Protein AF-A0A819PXN1-F1 (afdb_monomer)

Nearest PDB structures (foldseek):
  8qu8-assembly1_A  TM=4.940E-01  e=3.265E-02  Homo sapiens
  4zwt-assembly1_G  TM=4.922E-01  e=4.894E+00  Tequatrovirus T4
  8i03-assembly1_F  TM=3.891E-01  e=3.054E+00  Schizosaccharomyces pombe

Structure (mmCIF, N/CA/C/O backbone):
data_AF-A0A819PXN1-F1
#
_entry.id   AF-A0A819PXN1-F1
#
loop_
_atom_site.group_PDB
_atom_site.id
_atom_site.type_symbol
_atom_site.label_atom_id
_atom_site.label_alt_id
_atom_site.label_comp_id
_atom_site.label_asym_id
_atom_site.label_entity_id
_atom_site.label_seq_id
_atom_site.pdbx_PDB_ins_code
_atom_site.Cartn_x
_atom_site.Cartn_y
_atom_site.Cartn_z
_atom_site.occupancy
_atom_site.B_iso_or_equiv
_atom_site.auth_seq_id
_atom_site.auth_comp_id
_atom_site.auth_asym_id
_atom_site.auth_atom_id
_atom_site.pdbx_PDB_model_num
ATOM 1 N N . MET A 1 1 ? 40.128 8.093 -28.779 1.00 45.19 1 MET A N 1
ATOM 2 C CA . MET A 1 1 ? 39.820 8.684 -27.449 1.00 45.19 1 MET A CA 1
ATOM 3 C C . MET A 1 1 ? 38.328 8.951 -27.190 1.00 45.19 1 MET A C 1
ATOM 5 O O . MET A 1 1 ? 37.941 8.911 -26.031 1.00 45.19 1 MET A O 1
ATOM 9 N N . LYS A 1 2 ? 37.481 9.227 -28.202 1.00 42.59 2 LYS A N 1
ATOM 10 C CA . LYS A 1 2 ? 36.028 9.451 -28.001 1.00 42.59 2 LYS A CA 1
ATOM 11 C C . LYS A 1 2 ? 35.181 8.160 -27.967 1.00 42.59 2 LYS A C 1
ATOM 13 O O . LYS A 1 2 ? 34.236 8.107 -27.187 1.00 42.59 2 LYS A O 1
ATOM 18 N N . GLU A 1 3 ? 35.551 7.117 -28.717 1.00 40.03 3 GLU A N 1
ATOM 19 C CA . GLU A 1 3 ? 34.848 5.811 -28.733 1.00 40.03 3 GLU A CA 1
ATOM 20 C C . GLU A 1 3 ? 34.860 5.088 -27.379 1.00 40.03 3 GLU A C 1
ATOM 22 O O . GLU A 1 3 ? 33.820 4.631 -26.913 1.00 40.03 3 GLU A O 1
ATOM 27 N N . ASP A 1 4 ? 35.997 5.088 -26.678 1.00 51.50 4 ASP A N 1
ATOM 28 C CA . ASP A 1 4 ? 36.132 4.440 -25.363 1.00 51.50 4 ASP A CA 1
ATOM 29 C C . ASP A 1 4 ? 35.201 5.007 -24.287 1.00 51.50 4 ASP A C 1
ATOM 31 O O . ASP A 1 4 ? 34.889 4.331 -23.305 1.00 51.50 4 ASP A O 1
ATOM 35 N N . ASN A 1 5 ? 34.779 6.263 -24.438 1.00 50.12 5 ASN A N 1
ATOM 36 C C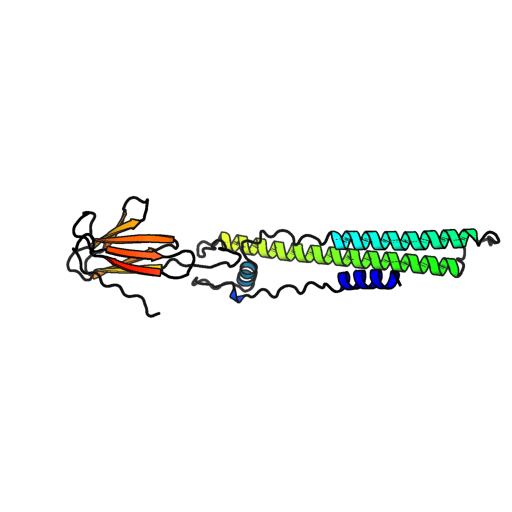A . ASN A 1 5 ? 33.918 6.940 -23.474 1.00 50.12 5 ASN A CA 1
ATOM 37 C C . ASN A 1 5 ? 32.436 6.618 -23.730 1.00 50.12 5 ASN A C 1
ATOM 39 O O . ASN A 1 5 ? 31.649 6.492 -22.790 1.00 50.12 5 ASN A O 1
ATOM 43 N N . LEU A 1 6 ? 32.068 6.412 -25.000 1.00 47.66 6 LEU A N 1
ATOM 44 C CA . LEU A 1 6 ? 30.733 5.965 -25.391 1.00 47.66 6 LEU A CA 1
ATOM 45 C C . LEU A 1 6 ? 30.525 4.493 -25.011 1.00 47.66 6 LEU A C 1
ATOM 47 O O . LEU A 1 6 ? 29.527 4.164 -24.373 1.00 47.66 6 LEU A O 1
ATOM 51 N N . GLN A 1 7 ? 31.518 3.637 -25.275 1.00 49.75 7 GLN A N 1
ATOM 52 C CA . GLN A 1 7 ? 31.474 2.220 -24.907 1.00 49.75 7 GLN A CA 1
ATOM 53 C C . GLN A 1 7 ? 31.414 2.024 -23.383 1.00 49.75 7 GLN A C 1
ATOM 55 O O . GLN A 1 7 ? 30.660 1.186 -22.888 1.00 49.75 7 GLN A O 1
ATOM 60 N N . ARG A 1 8 ? 32.138 2.850 -22.610 1.00 52.69 8 ARG A N 1
ATOM 61 C CA . ARG A 1 8 ? 32.043 2.870 -21.139 1.00 52.69 8 ARG A CA 1
ATOM 62 C C . ARG A 1 8 ? 30.674 3.322 -20.639 1.00 52.69 8 ARG A C 1
ATOM 64 O O . ARG A 1 8 ? 30.160 2.721 -19.698 1.00 52.69 8 ARG A O 1
ATOM 71 N N . LYS A 1 9 ? 30.058 4.331 -21.266 1.00 51.53 9 LYS A N 1
ATOM 72 C CA . LYS A 1 9 ? 28.691 4.751 -20.922 1.00 51.53 9 LYS A CA 1
ATOM 73 C C . LYS A 1 9 ? 27.677 3.647 -21.218 1.00 51.53 9 LYS A C 1
ATOM 75 O O . LYS A 1 9 ? 26.905 3.316 -20.325 1.00 51.53 9 LYS A O 1
ATOM 80 N N . ILE A 1 10 ? 27.733 3.023 -22.394 1.00 49.34 10 ILE A N 1
ATOM 81 C CA . ILE A 1 10 ? 26.851 1.908 -22.783 1.00 49.34 10 ILE A CA 1
ATOM 82 C C . ILE A 1 10 ? 27.005 0.718 -21.820 1.00 49.34 10 ILE A C 1
ATOM 84 O O . ILE A 1 10 ? 26.010 0.193 -21.322 1.00 49.34 10 ILE A O 1
ATOM 88 N N . ASN A 1 11 ? 28.239 0.357 -21.455 1.00 44.25 11 ASN A N 1
ATOM 89 C CA . ASN A 1 11 ? 28.498 -0.706 -20.479 1.00 44.25 11 ASN A CA 1
ATOM 90 C C . ASN A 1 11 ? 28.014 -0.337 -19.062 1.00 44.25 11 ASN A C 1
ATOM 92 O O . ASN A 1 11 ? 27.555 -1.210 -18.326 1.00 44.25 11 ASN A O 1
ATOM 96 N N . SER A 1 12 ? 28.058 0.948 -18.684 1.00 44.25 12 SER A N 1
ATOM 97 C CA . SER A 1 12 ? 27.489 1.432 -17.415 1.00 44.25 12 SER A CA 1
ATOM 98 C C . SER A 1 12 ? 25.956 1.374 -17.388 1.00 44.25 12 SER A C 1
ATOM 100 O O . SER A 1 12 ? 25.374 1.133 -16.332 1.00 44.25 12 SER A O 1
ATOM 102 N N . PHE A 1 13 ? 25.292 1.520 -18.540 1.00 41.28 13 PHE A N 1
ATOM 103 C CA . PHE A 1 13 ? 23.841 1.354 -18.658 1.00 41.28 13 PHE A CA 1
ATOM 104 C C . PHE A 1 13 ? 23.421 -0.122 -18.584 1.00 41.28 13 PHE A C 1
ATOM 106 O O . PHE A 1 13 ? 22.406 -0.435 -17.966 1.00 41.28 13 PHE A O 1
ATOM 113 N N . GLN A 1 14 ? 24.230 -1.044 -19.117 1.00 41.47 14 GLN A N 1
ATOM 114 C CA . GLN A 1 14 ? 23.969 -2.490 -19.051 1.00 41.47 14 GLN A CA 1
ATOM 115 C C . GLN A 1 14 ? 24.256 -3.112 -17.670 1.00 41.47 14 GLN A C 1
ATOM 117 O O . GLN A 1 14 ? 23.638 -4.116 -17.313 1.00 41.47 14 GLN A O 1
ATOM 122 N N . SER A 1 15 ? 25.157 -2.527 -16.869 1.00 37.88 15 SER A N 1
ATOM 123 C CA . SER A 1 15 ? 25.507 -3.030 -15.529 1.00 37.88 15 SER A CA 1
ATOM 124 C C . SER A 1 15 ? 24.565 -2.573 -14.412 1.00 37.88 15 SER A C 1
ATOM 126 O O . SER A 1 15 ? 24.647 -3.087 -13.295 1.00 37.88 15 SER A O 1
ATOM 128 N N . HIS A 1 16 ? 23.593 -1.703 -14.707 1.00 38.06 16 HIS A N 1
ATOM 129 C CA . HIS A 1 16 ? 22.454 -1.454 -13.824 1.00 38.06 16 HIS A CA 1
ATOM 130 C C . HIS A 1 16 ? 21.449 -2.614 -13.910 1.00 38.06 16 HIS A C 1
ATOM 132 O O . HIS A 1 16 ? 20.262 -2.424 -14.175 1.00 38.06 16 HIS A O 1
ATOM 138 N N . GLN A 1 17 ? 21.900 -3.838 -13.610 1.00 43.19 17 GLN A N 1
ATOM 139 C CA . GLN A 1 17 ? 21.009 -4.830 -13.024 1.00 43.19 17 GLN A CA 1
ATOM 140 C C . GLN A 1 17 ? 20.514 -4.218 -11.719 1.00 43.19 17 GLN A C 1
ATOM 142 O O . GLN A 1 17 ? 21.182 -4.288 -10.686 1.00 43.19 17 GLN A O 1
ATOM 147 N N . ARG A 1 18 ? 19.369 -3.528 -11.796 1.00 41.50 18 ARG A N 1
ATOM 148 C CA . ARG A 1 18 ? 18.656 -2.991 -10.644 1.00 41.50 18 ARG A CA 1
ATOM 149 C C . ARG A 1 18 ? 18.548 -4.138 -9.653 1.00 41.50 18 ARG A C 1
ATOM 151 O O . ARG A 1 18 ? 17.786 -5.076 -9.887 1.00 41.50 18 ARG A O 1
ATOM 158 N N . ARG A 1 19 ? 19.346 -4.088 -8.581 1.00 38.66 19 ARG A N 1
ATOM 159 C CA . ARG A 1 19 ? 19.166 -4.966 -7.429 1.00 38.66 19 ARG A CA 1
ATOM 160 C C . ARG A 1 19 ? 17.707 -4.796 -7.051 1.00 38.66 19 ARG A C 1
ATOM 162 O O . ARG A 1 19 ? 17.313 -3.696 -6.669 1.00 38.66 19 ARG A O 1
ATOM 169 N N . VAL A 1 20 ? 16.901 -5.833 -7.273 1.00 44.19 20 VAL A N 1
ATOM 170 C CA . VAL A 1 20 ? 15.506 -5.823 -6.842 1.00 44.19 20 VAL A CA 1
ATOM 171 C C . VAL A 1 20 ? 15.578 -5.526 -5.349 1.00 44.19 20 VAL A C 1
ATOM 173 O O . VAL A 1 20 ? 16.253 -6.285 -4.645 1.00 44.19 20 VAL A O 1
ATOM 176 N N . PRO A 1 21 ? 15.018 -4.399 -4.873 1.00 46.72 21 PRO A N 1
ATOM 177 C CA . PRO A 1 21 ? 15.062 -4.078 -3.460 1.00 46.72 21 PRO A CA 1
ATOM 178 C C . PRO A 1 21 ? 14.518 -5.290 -2.717 1.00 46.72 21 PRO A C 1
ATOM 180 O O . PRO A 1 21 ? 13.423 -5.760 -3.031 1.00 46.72 21 PRO A O 1
ATOM 183 N N . ARG A 1 22 ? 15.313 -5.858 -1.805 1.00 50.91 22 ARG A N 1
ATOM 184 C CA . ARG A 1 22 ? 14.810 -6.907 -0.925 1.00 50.91 22 ARG A CA 1
ATOM 185 C C . ARG A 1 22 ? 13.722 -6.249 -0.098 1.00 50.91 22 ARG A C 1
ATOM 187 O O . ARG A 1 22 ? 14.010 -5.346 0.682 1.00 50.91 22 ARG A O 1
ATOM 194 N N . ILE A 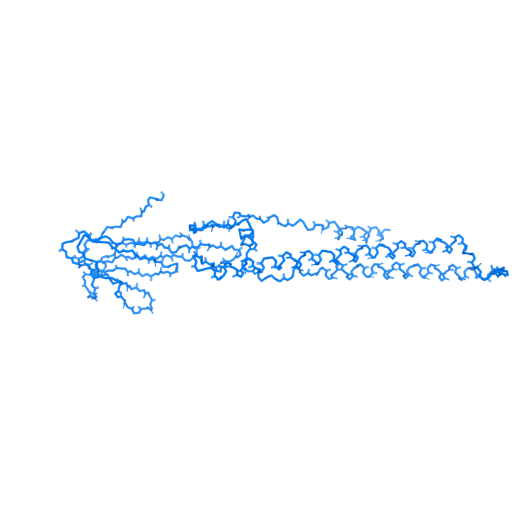1 23 ? 12.486 -6.648 -0.349 1.00 57.56 23 ILE A N 1
ATOM 195 C CA . ILE A 1 23 ? 11.351 -6.128 0.392 1.00 57.56 23 ILE A CA 1
ATOM 196 C C . ILE A 1 23 ? 11.441 -6.727 1.776 1.00 57.56 23 ILE A C 1
ATOM 198 O O . ILE A 1 23 ? 11.467 -7.948 1.947 1.00 57.56 23 ILE A O 1
ATOM 202 N N . ASP A 1 24 ? 11.582 -5.841 2.748 1.00 60.09 24 ASP A N 1
ATOM 203 C CA . ASP A 1 24 ? 11.602 -6.230 4.138 1.00 60.09 24 ASP A CA 1
ATOM 204 C C . ASP A 1 24 ? 10.192 -6.670 4.521 1.00 60.09 24 ASP A C 1
ATOM 206 O O . ASP A 1 24 ? 9.288 -5.853 4.645 1.00 60.09 24 ASP A O 1
ATOM 210 N N . ARG A 1 25 ? 9.987 -7.977 4.681 1.00 61.50 25 ARG A N 1
ATOM 211 C CA . ARG A 1 25 ? 8.685 -8.536 5.067 1.00 61.50 25 ARG A CA 1
ATOM 212 C C . ARG A 1 25 ? 8.279 -8.143 6.487 1.00 61.50 25 ARG A C 1
ATOM 214 O O . ARG A 1 25 ? 7.098 -8.215 6.806 1.00 61.50 25 ARG A O 1
ATOM 221 N N . ASN A 1 26 ? 9.215 -7.641 7.298 1.00 63.41 26 ASN A N 1
ATOM 222 C CA . ASN A 1 26 ? 8.921 -7.102 8.627 1.00 63.41 26 ASN A CA 1
ATOM 223 C C . ASN A 1 26 ? 8.101 -5.801 8.579 1.00 63.41 26 ASN A C 1
ATOM 225 O O . ASN A 1 26 ? 7.691 -5.295 9.623 1.00 63.41 26 ASN A O 1
ATOM 229 N N . VAL A 1 27 ? 7.844 -5.248 7.385 1.00 65.94 27 VAL A N 1
ATOM 230 C CA . VAL A 1 27 ? 6.922 -4.117 7.215 1.00 65.94 27 VAL A CA 1
ATOM 231 C C . VAL A 1 27 ? 5.455 -4.507 7.403 1.00 65.94 27 VAL A C 1
ATOM 233 O O . VAL A 1 27 ? 4.638 -3.619 7.625 1.00 65.94 27 VAL A O 1
ATOM 236 N N . VAL A 1 28 ? 5.113 -5.802 7.349 1.00 70.31 28 VAL A N 1
ATOM 237 C CA . VAL A 1 28 ? 3.756 -6.291 7.629 1.00 70.31 28 VAL A CA 1
ATOM 238 C C . VAL A 1 28 ? 3.688 -6.773 9.066 1.00 70.31 28 VAL A C 1
ATOM 240 O O . VAL A 1 28 ? 4.250 -7.808 9.419 1.00 70.31 28 VAL A O 1
ATOM 243 N N . LYS A 1 29 ? 2.959 -6.032 9.898 1.00 72.06 29 LYS A N 1
ATOM 244 C CA . LYS A 1 29 ? 2.586 -6.482 11.239 1.00 72.06 29 LYS A CA 1
ATOM 245 C C . LYS A 1 29 ? 1.172 -7.032 11.188 1.00 72.06 29 LYS A C 1
ATOM 247 O O . LYS A 1 29 ? 0.239 -6.274 10.953 1.00 72.06 29 LYS A O 1
ATOM 252 N N . ASN A 1 30 ? 1.018 -8.336 11.397 1.00 77.12 30 ASN A N 1
ATOM 253 C CA . ASN A 1 30 ? -0.297 -8.946 11.532 1.00 77.12 30 ASN A CA 1
ATOM 254 C C . ASN A 1 30 ? -0.769 -8.816 12.983 1.00 77.12 30 ASN A C 1
ATOM 256 O O . ASN A 1 30 ? -0.195 -9.443 13.868 1.00 77.12 30 ASN A O 1
ATOM 260 N N . LEU A 1 31 ? -1.794 -7.997 13.211 1.00 73.50 31 LEU A N 1
ATOM 261 C CA . LEU A 1 31 ? -2.418 -7.825 14.530 1.00 73.50 31 LEU A CA 1
ATOM 262 C C . LEU A 1 31 ? -3.759 -8.563 14.656 1.00 73.50 31 LEU A C 1
ATOM 264 O O . LEU A 1 31 ? -4.456 -8.404 15.652 1.00 73.50 31 LEU A O 1
ATOM 268 N N . SER A 1 32 ? -4.150 -9.335 13.640 1.00 71.62 32 SER A N 1
ATOM 269 C CA . SER A 1 32 ? -5.368 -10.143 13.683 1.00 71.62 32 SER A CA 1
ATOM 270 C C . SER A 1 32 ? -5.076 -11.548 14.210 1.00 71.62 32 SER A C 1
ATOM 272 O O . SER A 1 32 ? -3.959 -12.052 14.092 1.00 71.62 32 SER A O 1
ATOM 274 N N . SER A 1 33 ? -6.104 -12.218 14.732 1.00 77.69 33 SER A N 1
ATOM 275 C CA . SER A 1 33 ? -6.043 -13.651 15.048 1.00 77.69 33 SER A CA 1
ATOM 276 C C . SER A 1 33 ? -5.960 -14.532 13.793 1.00 77.69 33 SER A C 1
ATOM 278 O O . SER A 1 33 ? -5.608 -15.710 13.881 1.00 77.69 33 SER A O 1
ATOM 280 N N . ARG A 1 34 ? -6.259 -13.975 12.611 1.00 83.00 34 ARG A N 1
ATOM 281 C CA . ARG A 1 34 ? -6.158 -14.671 11.330 1.00 83.00 34 ARG A CA 1
ATOM 282 C C . ARG A 1 34 ? -4.693 -14.803 10.924 1.00 83.00 34 ARG A C 1
ATOM 284 O O . ARG A 1 34 ? -3.989 -13.813 10.749 1.00 83.00 34 ARG A O 1
ATOM 291 N N . ILE A 1 35 ? -4.249 -16.032 10.679 1.00 86.06 35 ILE A N 1
ATOM 292 C CA . ILE A 1 35 ? -2.912 -16.294 10.138 1.00 86.06 35 ILE A CA 1
ATOM 293 C C . ILE A 1 35 ? -2.909 -15.960 8.642 1.00 86.06 35 ILE A C 1
ATOM 295 O O . ILE A 1 35 ? -3.658 -16.551 7.864 1.00 86.06 35 ILE A O 1
ATOM 299 N N . LEU A 1 36 ? -2.054 -15.017 8.245 1.00 83.38 36 LEU A N 1
ATOM 300 C CA . LEU A 1 36 ? -1.830 -14.689 6.840 1.00 83.38 36 LEU A CA 1
ATOM 301 C C . LEU A 1 36 ? -0.948 -15.749 6.185 1.00 83.38 36 LEU A C 1
ATOM 303 O O . LEU A 1 36 ? 0.060 -16.186 6.743 1.00 83.38 36 LEU A O 1
ATOM 307 N N . SER A 1 37 ? -1.304 -16.125 4.964 1.00 88.94 37 SER A N 1
ATOM 308 C CA . SER A 1 37 ? -0.440 -16.947 4.129 1.00 88.94 37 SER A CA 1
ATOM 309 C C . SER A 1 37 ? 0.828 -16.188 3.728 1.00 88.94 37 SER A C 1
ATOM 311 O O . SER A 1 37 ? 0.938 -14.960 3.838 1.00 88.94 37 SER A O 1
ATOM 313 N N . HIS A 1 38 ? 1.803 -16.938 3.216 1.00 85.19 38 HIS A N 1
ATOM 314 C CA . HIS A 1 38 ? 3.037 -16.361 2.695 1.00 85.19 38 HIS A CA 1
ATOM 315 C C . HIS A 1 38 ? 2.771 -15.352 1.575 1.00 85.19 38 HIS A C 1
ATOM 317 O O . HIS A 1 38 ? 3.339 -14.266 1.583 1.00 85.19 38 HIS A O 1
ATOM 323 N N . ASP A 1 39 ? 1.880 -15.702 0.645 1.00 84.75 39 ASP A N 1
ATOM 324 C CA . ASP A 1 39 ? 1.539 -14.869 -0.506 1.00 84.75 39 ASP A CA 1
ATOM 325 C C . ASP A 1 39 ? 0.799 -13.592 -0.094 1.00 84.75 39 ASP A C 1
ATOM 327 O O . ASP A 1 39 ? 1.030 -12.538 -0.678 1.00 84.75 39 ASP A O 1
ATOM 331 N N . GLU A 1 40 ? -0.051 -13.661 0.931 1.00 85.62 40 GLU A N 1
ATOM 332 C CA . GLU A 1 40 ? -0.737 -12.491 1.489 1.00 85.62 40 GLU A CA 1
ATOM 333 C C . GLU A 1 40 ? 0.233 -11.557 2.200 1.00 85.62 40 GLU A C 1
ATOM 335 O O . GLU A 1 40 ? 0.222 -10.354 1.953 1.00 85.62 40 GLU A O 1
ATOM 340 N N . THR A 1 41 ? 1.110 -12.114 3.036 1.00 84.56 41 THR A N 1
ATOM 341 C CA . THR A 1 41 ? 2.138 -11.342 3.744 1.00 84.56 41 THR A CA 1
ATOM 342 C C . THR A 1 41 ? 3.088 -10.673 2.757 1.00 84.56 41 THR A C 1
ATOM 344 O O . THR A 1 41 ? 3.389 -9.492 2.892 1.00 84.56 41 THR A O 1
ATOM 347 N N . ASP A 1 42 ? 3.532 -11.403 1.734 1.00 80.75 42 ASP A N 1
ATOM 348 C CA . ASP A 1 42 ? 4.386 -10.877 0.672 1.00 80.75 42 ASP A CA 1
ATOM 349 C C . ASP A 1 42 ? 3.663 -9.756 -0.088 1.00 80.75 42 ASP A C 1
ATOM 351 O O . ASP A 1 42 ? 4.162 -8.635 -0.158 1.00 80.75 42 ASP A O 1
ATOM 355 N N . CYS A 1 43 ? 2.433 -10.006 -0.546 1.00 78.94 43 CYS A N 1
ATOM 356 C CA . CYS A 1 43 ? 1.617 -9.026 -1.257 1.00 78.94 43 CYS A CA 1
ATOM 357 C C . CYS A 1 43 ? 1.377 -7.738 -0.451 1.00 78.94 43 CYS A C 1
ATOM 359 O O . CYS A 1 43 ? 1.411 -6.644 -1.012 1.00 78.94 43 CYS A O 1
ATOM 361 N N . LEU A 1 44 ? 1.147 -7.849 0.859 1.00 78.19 44 LEU A N 1
ATOM 362 C CA . LEU A 1 44 ? 0.978 -6.700 1.749 1.00 78.19 44 LEU A CA 1
ATOM 363 C C . LEU A 1 44 ? 2.305 -5.977 2.015 1.00 78.19 44 LEU A C 1
ATOM 365 O O . LEU A 1 44 ? 2.315 -4.750 2.118 1.00 78.19 44 LEU A O 1
ATOM 369 N N . ALA A 1 45 ? 3.428 -6.702 2.066 1.00 76.50 45 ALA A N 1
ATOM 370 C CA . ALA A 1 45 ? 4.760 -6.125 2.262 1.00 76.50 45 ALA A CA 1
ATOM 371 C C . ALA A 1 45 ? 5.197 -5.247 1.085 1.00 76.50 45 ALA A C 1
ATOM 373 O O . ALA A 1 45 ? 5.966 -4.303 1.254 1.00 76.50 45 ALA A O 1
ATOM 374 N N . HIS A 1 46 ? 4.660 -5.523 -0.103 1.00 70.56 46 HIS A N 1
ATOM 375 C CA . HIS A 1 46 ? 4.812 -4.678 -1.282 1.00 70.56 46 HIS A CA 1
ATOM 376 C C . HIS A 1 46 ? 4.052 -3.331 -1.189 1.00 70.56 46 HIS A C 1
ATOM 378 O O . HIS A 1 46 ? 4.336 -2.435 -1.985 1.00 70.56 46 HIS A O 1
ATOM 384 N N . GLY A 1 47 ? 3.159 -3.151 -0.204 1.00 63.38 47 GLY A N 1
ATOM 385 C CA . GLY A 1 47 ? 2.417 -1.916 0.073 1.00 63.38 47 GLY A CA 1
ATOM 386 C C . GLY A 1 47 ? 1.132 -1.746 -0.752 1.00 63.38 47 GLY A C 1
ATOM 387 O O . GLY A 1 47 ? 1.082 -2.077 -1.931 1.00 63.38 47 GLY A O 1
ATOM 388 N N . LEU A 1 48 ? 0.086 -1.177 -0.138 1.00 55.09 48 LEU A N 1
ATOM 389 C CA . LEU A 1 48 ? -1.212 -0.892 -0.787 1.00 55.09 48 LEU A CA 1
ATOM 390 C C . LEU A 1 48 ? -1.192 0.375 -1.660 1.00 55.09 48 LEU A C 1
ATOM 392 O O . LEU A 1 48 ? -2.057 0.545 -2.515 1.00 55.09 48 LEU A O 1
ATOM 396 N N . ASP A 1 49 ? -0.205 1.253 -1.438 1.00 42.91 49 ASP A N 1
ATOM 397 C CA . ASP A 1 49 ? 0.041 2.475 -2.223 1.00 42.91 49 ASP A CA 1
ATOM 398 C C . ASP A 1 49 ? 0.764 2.198 -3.541 1.00 42.91 49 ASP A C 1
ATOM 400 O O . ASP A 1 49 ? 0.771 3.045 -4.439 1.00 42.91 49 ASP A O 1
ATOM 404 N N . TYR A 1 50 ? 1.301 0.987 -3.719 1.00 46.09 50 TYR A N 1
ATOM 405 C CA . TYR A 1 50 ? 1.383 0.465 -5.066 1.00 46.09 50 TYR A CA 1
ATOM 406 C C . TYR A 1 50 ? -0.059 0.206 -5.507 1.00 46.09 50 TYR A C 1
ATOM 408 O O . TYR A 1 50 ? -0.571 -0.913 -5.481 1.00 46.09 50 TYR A O 1
ATOM 416 N N . GLY A 1 51 ? -0.661 1.234 -6.115 1.00 45.50 51 GLY A N 1
ATOM 417 C CA . GLY A 1 51 ? -1.265 0.960 -7.405 1.00 45.50 51 GLY A CA 1
ATOM 418 C C . GLY A 1 51 ? -0.283 0.025 -8.099 1.00 45.50 51 GLY A C 1
ATOM 419 O O . GLY A 1 51 ? 0.904 0.350 -8.188 1.00 45.50 51 GLY A O 1
ATOM 420 N N . LEU A 1 52 ? -0.712 -1.186 -8.449 1.00 51.12 52 LEU A N 1
ATOM 421 C CA . LEU A 1 52 ? 0.048 -2.080 -9.315 1.00 51.12 52 LEU A CA 1
ATOM 422 C C . LEU A 1 52 ? 0.134 -1.378 -10.674 1.00 51.12 52 LEU A C 1
ATOM 424 O O . LEU A 1 52 ? -0.478 -1.797 -11.652 1.00 51.12 52 LEU A O 1
ATOM 428 N N . VAL A 1 53 ? 0.819 -0.234 -10.700 1.00 46.38 53 VAL A N 1
ATOM 429 C CA . VAL A 1 53 ? 1.313 0.429 -11.872 1.00 46.38 53 VAL A CA 1
ATOM 430 C C . VAL A 1 53 ? 2.197 -0.661 -12.447 1.00 46.38 53 VAL A C 1
ATOM 432 O O . VAL A 1 53 ? 3.084 -1.156 -11.734 1.00 46.38 53 VAL A O 1
ATOM 435 N N . PRO A 1 54 ? 1.904 -1.142 -13.666 1.00 51.31 54 PRO A N 1
ATOM 436 C CA . PRO A 1 54 ? 2.832 -1.983 -14.404 1.00 51.31 54 PRO A CA 1
ATOM 437 C C . PRO A 1 54 ? 4.215 -1.410 -14.144 1.00 51.31 54 PRO A C 1
ATOM 439 O O . PRO A 1 54 ? 4.377 -0.198 -14.315 1.00 51.31 54 PRO A O 1
ATOM 442 N N . LYS A 1 55 ? 5.166 -2.204 -13.618 1.00 57.00 55 LYS A N 1
ATOM 443 C CA . LYS A 1 55 ? 6.560 -1.738 -13.567 1.00 57.00 55 LYS A CA 1
ATOM 444 C C . LYS A 1 55 ? 6.806 -1.210 -14.967 1.00 57.00 55 LYS A C 1
ATOM 446 O O . LYS A 1 55 ? 6.684 -2.007 -15.896 1.00 57.00 55 LYS A O 1
ATOM 451 N N . LYS A 1 56 ? 6.959 0.119 -15.102 1.00 56.69 56 LYS A N 1
ATOM 452 C CA . LYS A 1 56 ? 6.966 0.750 -16.420 1.00 56.69 56 LYS A CA 1
ATOM 453 C C . LYS A 1 56 ? 7.971 -0.039 -17.226 1.00 56.69 56 LYS A C 1
ATOM 455 O O . LYS A 1 56 ? 9.100 -0.229 -16.756 1.00 56.69 56 LYS A O 1
ATOM 460 N N . THR A 1 57 ? 7.503 -0.581 -18.344 1.00 61.19 57 THR A N 1
ATOM 461 C CA . THR A 1 57 ? 8.377 -1.214 -19.313 1.00 61.19 57 THR A CA 1
ATOM 462 C C . THR A 1 57 ? 9.541 -0.256 -19.509 1.00 61.19 57 THR A C 1
ATOM 464 O O . THR A 1 57 ? 9.351 0.964 -19.503 1.00 61.19 57 THR A O 1
ATOM 467 N N . ASP A 1 58 ? 10.762 -0.778 -19.507 1.00 69.50 58 ASP A N 1
ATOM 468 C CA . ASP A 1 58 ? 11.931 0.080 -19.640 1.00 69.50 58 ASP A CA 1
ATOM 469 C C . ASP A 1 58 ? 12.030 0.529 -21.099 1.00 69.50 58 ASP A C 1
ATOM 471 O O . ASP A 1 58 ? 12.784 -0.024 -21.900 1.00 69.50 58 ASP A O 1
ATOM 475 N N . ASP A 1 59 ? 11.177 1.491 -21.445 1.00 71.31 59 ASP A N 1
ATOM 476 C CA . ASP A 1 59 ? 10.982 1.994 -22.798 1.00 71.31 59 ASP A CA 1
ATOM 477 C C . ASP A 1 59 ? 12.310 2.515 -23.351 1.00 71.31 59 ASP A C 1
ATOM 479 O O . ASP A 1 59 ? 12.616 2.311 -24.521 1.00 71.31 59 ASP A O 1
ATOM 483 N N . MET A 1 60 ? 13.158 3.082 -22.485 1.00 72.69 60 MET A N 1
ATOM 484 C CA . MET A 1 60 ? 14.495 3.553 -22.844 1.00 72.69 60 MET A CA 1
ATOM 485 C C . MET A 1 60 ? 15.422 2.407 -23.246 1.00 72.69 60 MET A C 1
ATOM 487 O O . MET A 1 60 ? 16.180 2.550 -24.200 1.00 72.69 60 MET A O 1
ATOM 491 N N . ASN A 1 61 ? 15.346 1.258 -22.573 1.00 72.06 61 ASN A N 1
ATOM 492 C CA . ASN A 1 61 ? 16.110 0.075 -22.963 1.00 72.06 61 ASN A CA 1
ATOM 493 C C . ASN A 1 61 ? 15.604 -0.543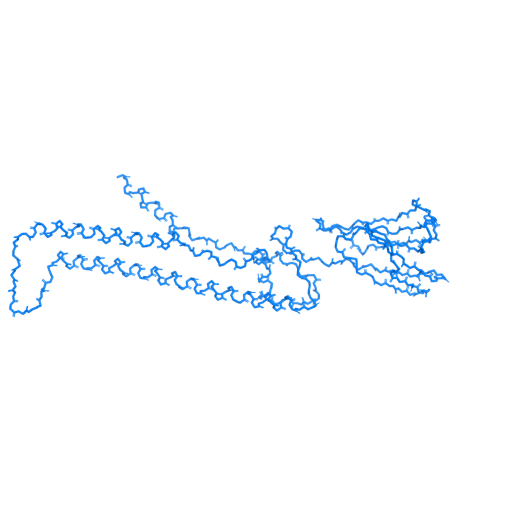 -24.276 1.00 72.06 61 ASN A C 1
ATOM 495 O O . ASN A 1 61 ? 16.415 -1.003 -25.082 1.00 72.06 61 ASN A O 1
ATOM 499 N N . ILE A 1 62 ? 14.291 -0.521 -24.529 1.00 74.25 62 ILE A N 1
ATOM 500 C CA . ILE A 1 62 ? 13.720 -0.965 -25.812 1.00 74.25 62 ILE A CA 1
ATOM 501 C C . ILE A 1 62 ? 14.189 -0.045 -26.942 1.00 74.25 62 ILE A C 1
ATOM 503 O O . ILE A 1 62 ? 14.714 -0.531 -27.945 1.00 74.25 62 ILE A O 1
ATOM 507 N N . VAL A 1 63 ? 14.052 1.270 -26.757 1.00 76.44 63 VAL A N 1
ATOM 508 C CA . VAL A 1 63 ? 14.497 2.285 -27.717 1.00 76.44 63 VAL A CA 1
ATOM 509 C C . VAL A 1 63 ? 16.000 2.168 -27.956 1.00 76.44 63 VAL A C 1
ATOM 511 O O . VAL A 1 63 ? 16.404 2.055 -29.105 1.00 76.44 63 VAL A O 1
ATOM 514 N N . SER A 1 64 ? 16.825 2.046 -26.911 1.00 75.50 64 SER A N 1
ATOM 515 C CA . SER A 1 64 ? 18.272 1.827 -27.060 1.00 75.50 64 SER A CA 1
ATOM 516 C C . SER A 1 64 ? 18.614 0.542 -27.815 1.00 75.50 64 SER A C 1
ATOM 518 O O . SER A 1 64 ? 19.563 0.529 -28.594 1.00 75.50 64 SER A O 1
ATOM 520 N N . ASN A 1 65 ? 17.883 -0.560 -27.615 1.00 79.62 65 ASN A N 1
ATOM 521 C CA . ASN A 1 65 ? 18.117 -1.787 -28.383 1.00 79.62 65 ASN A CA 1
ATOM 522 C C . ASN A 1 65 ? 17.778 -1.589 -29.874 1.00 79.62 65 ASN A C 1
ATOM 524 O O . ASN A 1 65 ? 18.524 -2.039 -30.743 1.00 79.62 65 ASN A O 1
ATOM 528 N N . ILE A 1 66 ? 16.690 -0.871 -30.171 1.00 78.81 66 ILE A N 1
ATOM 529 C CA . ILE A 1 66 ? 16.285 -0.517 -31.539 1.00 78.81 66 ILE A CA 1
ATOM 530 C C . ILE A 1 66 ? 17.310 0.427 -32.188 1.00 78.81 66 ILE A C 1
ATOM 532 O O . ILE A 1 66 ? 17.769 0.165 -33.298 1.00 78.81 66 ILE A O 1
ATOM 536 N N . GLU A 1 67 ? 17.718 1.489 -31.496 1.00 78.06 67 GLU A N 1
ATOM 537 C CA . GLU A 1 67 ? 18.713 2.454 -31.973 1.00 78.06 67 GLU A CA 1
ATOM 538 C C . GLU A 1 67 ? 20.061 1.782 -32.235 1.00 78.06 67 GLU A C 1
ATOM 540 O O . GLU A 1 67 ? 20.632 1.949 -33.310 1.00 78.06 67 GLU A O 1
ATOM 545 N N . ASN A 1 68 ? 20.547 0.954 -31.305 1.00 79.69 68 ASN A N 1
ATOM 546 C CA . ASN A 1 68 ? 21.792 0.207 -31.491 1.00 79.69 68 ASN A CA 1
ATOM 547 C C . ASN A 1 68 ? 21.722 -0.740 -32.693 1.00 79.69 68 ASN A C 1
ATOM 549 O O . ASN A 1 68 ? 22.706 -0.898 -33.415 1.00 79.69 68 ASN A O 1
ATOM 553 N N . PHE A 1 69 ? 20.572 -1.374 -32.926 1.00 82.38 69 PHE A N 1
ATOM 554 C CA . PHE A 1 69 ? 20.366 -2.209 -34.104 1.00 82.38 69 PHE A CA 1
ATOM 555 C C . PHE A 1 69 ? 20.448 -1.386 -35.397 1.00 82.38 69 PHE A C 1
ATOM 557 O O . PHE A 1 69 ? 21.215 -1.740 -36.295 1.00 82.38 69 PHE A O 1
ATOM 564 N N . PHE A 1 70 ? 19.728 -0.262 -35.476 1.00 79.81 70 PHE A N 1
ATOM 565 C CA . PHE A 1 70 ? 19.741 0.603 -36.658 1.00 79.81 70 PHE A CA 1
ATOM 566 C C . PHE A 1 70 ? 21.100 1.256 -36.910 1.00 79.81 70 PHE A C 1
ATOM 568 O O . PHE A 1 70 ? 21.535 1.300 -38.062 1.00 79.81 70 PHE A O 1
ATOM 575 N N . HIS A 1 71 ? 21.802 1.700 -35.867 1.00 81.94 71 HIS A N 1
ATOM 576 C CA . HIS A 1 71 ? 23.161 2.223 -35.994 1.00 81.94 71 HIS A CA 1
ATOM 577 C C . HIS A 1 71 ? 24.100 1.176 -36.590 1.00 81.94 71 HIS A C 1
ATOM 579 O O . HIS A 1 71 ? 24.715 1.425 -37.624 1.00 81.94 71 HIS A O 1
ATOM 585 N N . ARG A 1 72 ? 24.120 -0.041 -36.034 1.00 79.50 72 ARG A N 1
ATOM 586 C CA . ARG A 1 72 ? 25.006 -1.111 -36.519 1.00 79.50 72 ARG A CA 1
ATOM 587 C C . ARG A 1 72 ? 24.662 -1.567 -37.940 1.00 79.50 72 ARG A C 1
ATOM 589 O O . ARG A 1 72 ? 25.566 -1.870 -38.713 1.00 79.50 72 ARG A O 1
ATOM 596 N N . ILE A 1 73 ? 23.380 -1.598 -38.312 1.00 81.44 73 ILE A N 1
ATOM 597 C CA . ILE A 1 73 ? 22.970 -1.870 -39.701 1.00 81.44 73 ILE A CA 1
ATOM 598 C C . ILE A 1 73 ? 23.413 -0.753 -40.645 1.00 81.44 73 ILE A C 1
ATOM 600 O O . ILE A 1 73 ? 23.846 -1.034 -41.766 1.00 81.44 73 ILE A O 1
ATOM 604 N N . THR A 1 74 ? 23.315 0.501 -40.210 1.00 80.94 74 THR A N 1
ATOM 605 C CA . THR A 1 74 ? 23.729 1.657 -41.012 1.00 80.94 74 THR A CA 1
ATOM 606 C C . THR A 1 74 ? 25.236 1.638 -41.245 1.00 80.94 74 THR A C 1
ATOM 608 O O . THR A 1 74 ? 25.658 1.797 -42.388 1.00 80.94 74 THR A O 1
ATOM 611 N N . ASP A 1 75 ? 26.032 1.337 -40.217 1.00 80.81 75 ASP A N 1
ATOM 612 C CA . ASP A 1 75 ? 27.491 1.209 -40.323 1.00 80.81 75 ASP A CA 1
ATOM 613 C C . ASP A 1 75 ? 27.886 0.105 -41.309 1.00 80.81 75 ASP A C 1
ATOM 615 O O . ASP A 1 75 ? 28.715 0.316 -42.196 1.00 80.81 75 ASP A O 1
ATOM 619 N N . ILE A 1 76 ? 27.234 -1.062 -41.226 1.00 79.88 76 ILE A N 1
ATOM 620 C CA . ILE A 1 76 ? 27.459 -2.149 -42.187 1.00 79.88 76 ILE A CA 1
ATOM 621 C C . ILE A 1 76 ? 27.052 -1.729 -43.599 1.00 79.88 76 ILE A C 1
ATOM 623 O O . ILE A 1 76 ? 27.762 -2.028 -44.557 1.00 79.88 76 ILE A O 1
ATOM 627 N N . SER A 1 77 ? 25.933 -1.021 -43.750 1.00 77.06 77 SER A N 1
ATOM 628 C CA . SER A 1 77 ? 25.452 -0.559 -45.055 1.00 77.06 77 SER A CA 1
ATOM 629 C C . SER A 1 77 ? 26.399 0.470 -45.681 1.00 77.06 77 SER A C 1
ATOM 631 O O . SER A 1 77 ? 26.632 0.440 -46.888 1.00 77.06 77 SER A O 1
ATOM 633 N N . GLN A 1 78 ? 26.980 1.363 -44.877 1.00 81.31 78 GLN A N 1
ATOM 634 C CA . GLN A 1 78 ? 28.003 2.312 -45.321 1.00 81.31 78 GLN A CA 1
ATOM 635 C C . GLN A 1 78 ? 29.302 1.596 -45.700 1.00 81.31 78 GLN A C 1
ATOM 637 O O . GLN A 1 78 ? 29.858 1.864 -46.766 1.00 81.31 78 GLN A O 1
ATOM 642 N N . HIS A 1 79 ? 29.741 0.630 -44.888 1.00 78.25 79 HIS A N 1
ATOM 643 C CA . HIS A 1 79 ? 30.910 -0.191 -45.192 1.00 78.25 79 HIS A CA 1
ATOM 644 C C . HIS A 1 79 ? 30.718 -1.009 -46.478 1.00 78.25 79 HIS A C 1
ATOM 646 O O . HIS A 1 79 ? 31.620 -1.088 -47.307 1.00 78.25 79 HIS A O 1
ATOM 652 N N . HIS A 1 80 ? 29.519 -1.555 -46.694 1.00 76.19 80 HIS A N 1
ATOM 653 C CA . HIS A 1 80 ? 29.161 -2.251 -47.926 1.00 76.19 80 HIS A CA 1
ATOM 654 C C . HIS A 1 80 ? 29.162 -1.316 -49.141 1.00 76.19 80 HIS A C 1
ATOM 656 O O . HIS A 1 80 ? 29.715 -1.683 -50.169 1.00 76.19 80 HIS A O 1
ATOM 662 N N . LYS A 1 81 ? 28.614 -0.096 -49.037 1.00 78.50 81 LYS A N 1
ATOM 663 C CA . LYS A 1 81 ? 28.681 0.900 -50.125 1.00 78.50 81 LYS A CA 1
ATOM 664 C C . LYS A 1 81 ? 30.122 1.255 -50.494 1.00 78.50 81 LYS A C 1
ATOM 666 O O . LYS A 1 81 ? 30.434 1.327 -51.677 1.00 78.50 81 LYS A O 1
ATOM 671 N N . MET A 1 82 ? 30.992 1.433 -49.500 1.00 76.19 82 MET A N 1
ATOM 672 C CA . MET A 1 82 ? 32.424 1.667 -49.712 1.00 76.19 82 MET A CA 1
ATOM 673 C C . MET A 1 82 ? 33.075 0.474 -50.424 1.00 76.19 82 MET A C 1
ATOM 675 O O . MET A 1 82 ? 33.703 0.645 -51.465 1.00 76.19 82 MET A O 1
ATOM 679 N N . LEU A 1 83 ? 32.824 -0.746 -49.946 1.00 71.06 83 LEU A N 1
ATOM 680 C CA . LEU A 1 83 ? 33.296 -1.976 -50.584 1.00 71.06 83 LEU A CA 1
ATOM 681 C C . LEU A 1 83 ? 32.806 -2.124 -52.028 1.00 71.06 83 LEU A C 1
ATOM 683 O O . LEU A 1 83 ? 33.595 -2.451 -52.903 1.00 71.06 83 LEU A O 1
ATOM 687 N N . MET A 1 84 ? 31.529 -1.863 -52.302 1.00 68.00 84 MET A N 1
ATOM 688 C CA . MET A 1 84 ? 30.963 -1.952 -53.652 1.00 68.00 84 MET A CA 1
ATOM 689 C C . MET A 1 84 ? 31.481 -0.841 -54.575 1.00 68.00 84 MET A C 1
ATOM 691 O O . MET A 1 84 ? 31.598 -1.057 -55.774 1.00 68.00 84 MET A O 1
ATOM 695 N N . SER A 1 85 ? 31.854 0.326 -54.035 1.00 68.81 85 SER A N 1
ATOM 696 C CA . SER A 1 85 ? 32.528 1.372 -54.817 1.00 68.81 85 SER A CA 1
ATOM 697 C C . SER A 1 85 ? 33.965 0.993 -55.207 1.00 68.81 85 SER A C 1
ATOM 699 O O . SER A 1 85 ? 34.431 1.377 -56.279 1.00 68.81 85 SER A O 1
ATOM 701 N N . GLU A 1 86 ? 34.642 0.181 -54.385 1.00 64.38 86 GLU A N 1
ATOM 702 C CA . GLU A 1 86 ? 35.959 -0.400 -54.687 1.00 64.38 86 GLU A CA 1
ATOM 703 C C . GLU A 1 86 ? 35.865 -1.601 -55.645 1.00 64.38 86 GLU A C 1
ATOM 705 O O . GLU A 1 86 ? 36.784 -1.861 -56.421 1.00 64.38 86 GLU A O 1
ATOM 710 N N . VAL A 1 87 ? 34.748 -2.334 -55.618 1.00 62.69 87 VAL A N 1
ATOM 711 C CA . VAL A 1 87 ? 34.457 -3.462 -56.516 1.00 62.69 87 VAL A CA 1
ATOM 712 C C . VAL A 1 87 ? 33.829 -2.924 -57.807 1.00 62.69 87 VAL A C 1
ATOM 714 O O . VAL A 1 87 ? 32.676 -3.174 -58.128 1.00 62.69 87 VAL A O 1
ATOM 717 N N . THR A 1 88 ? 34.594 -2.154 -58.580 1.00 53.09 88 THR A N 1
ATOM 718 C CA . THR A 1 88 ? 34.182 -1.705 -59.925 1.00 53.09 88 THR A CA 1
ATOM 719 C C . THR A 1 88 ? 34.530 -2.701 -61.030 1.00 53.09 88 THR A C 1
ATOM 721 O O . THR A 1 88 ? 34.293 -2.412 -62.196 1.00 53.09 88 THR A O 1
ATOM 724 N N . ASN A 1 89 ? 35.081 -3.878 -60.718 1.00 55.53 89 ASN A N 1
ATOM 725 C CA . ASN A 1 89 ? 35.421 -4.865 -61.739 1.00 55.53 89 ASN A CA 1
ATOM 726 C C . ASN A 1 89 ? 35.364 -6.309 -61.223 1.00 55.53 89 ASN A C 1
ATOM 728 O O . ASN A 1 89 ? 36.037 -6.647 -60.250 1.00 55.53 89 ASN A O 1
ATOM 732 N N . LYS A 1 90 ? 34.676 -7.148 -62.014 1.00 55.50 90 LYS A N 1
ATOM 733 C CA . LYS A 1 90 ? 34.621 -8.625 -62.014 1.00 55.50 90 LYS A CA 1
ATOM 734 C C . LYS A 1 90 ? 33.536 -9.290 -61.157 1.00 55.50 90 LYS A C 1
ATOM 736 O O . LYS A 1 90 ? 33.844 -10.099 -60.289 1.00 55.50 90 LYS A O 1
ATOM 741 N N . ASP A 1 91 ? 32.274 -9.077 -61.521 1.00 51.56 91 ASP A N 1
ATOM 742 C CA . ASP A 1 91 ? 31.279 -10.150 -61.406 1.00 51.56 91 ASP A CA 1
ATOM 743 C C . ASP A 1 91 ? 31.454 -11.082 -62.620 1.00 51.56 91 ASP A C 1
ATOM 745 O O . ASP A 1 91 ? 30.980 -10.803 -63.720 1.00 51.56 91 ASP A O 1
ATOM 749 N N . THR A 1 92 ? 32.197 -12.177 -62.454 1.00 54.88 92 THR A N 1
ATOM 750 C CA . THR A 1 92 ? 32.089 -13.330 -63.360 1.00 54.88 92 THR A CA 1
ATOM 751 C C . THR A 1 92 ? 30.888 -14.147 -62.915 1.00 54.88 92 THR A C 1
ATOM 753 O O . THR A 1 92 ? 30.956 -14.867 -61.921 1.00 54.88 92 THR A O 1
ATOM 756 N N . VAL A 1 93 ? 29.782 -13.988 -63.636 1.00 52.97 93 VAL A N 1
ATOM 757 C CA . VAL A 1 93 ? 28.594 -14.832 -63.506 1.00 52.97 93 VAL A CA 1
ATOM 758 C C . VAL A 1 93 ? 28.930 -16.188 -64.129 1.00 52.97 93 VAL A C 1
ATOM 760 O O . VAL A 1 93 ? 29.090 -16.281 -65.345 1.00 52.97 93 VAL A O 1
ATOM 763 N N . ASP A 1 94 ? 29.112 -17.216 -63.301 1.00 52.88 94 ASP A N 1
ATOM 764 C CA . ASP A 1 94 ? 29.182 -18.605 -63.766 1.00 52.88 94 ASP A CA 1
ATOM 765 C C . ASP A 1 94 ? 27.758 -19.116 -64.047 1.00 52.88 94 ASP A C 1
ATOM 767 O O . ASP A 1 94 ? 26.806 -18.699 -63.391 1.00 52.88 94 ASP A O 1
ATOM 771 N N . GLY A 1 95 ? 27.609 -19.992 -65.042 1.00 55.56 95 GLY A N 1
ATOM 772 C CA . GLY A 1 95 ? 26.356 -20.393 -65.703 1.00 55.56 95 GLY A CA 1
ATOM 773 C C . GLY A 1 95 ? 25.365 -21.207 -64.862 1.00 55.56 95 GLY A C 1
ATOM 774 O O . GLY A 1 95 ? 24.469 -21.846 -65.409 1.00 55.56 95 GLY A O 1
ATOM 775 N N . SER A 1 96 ? 25.501 -21.182 -63.542 1.00 57.53 96 SER A N 1
ATOM 776 C CA . SER A 1 96 ? 24.470 -21.597 -62.599 1.00 57.53 96 SER A CA 1
ATOM 777 C C . SER A 1 96 ? 24.069 -20.364 -61.800 1.00 57.53 96 SER A C 1
ATOM 779 O O . SER A 1 96 ? 24.953 -19.729 -61.235 1.00 57.53 96 SER A O 1
ATOM 781 N N . ASP A 1 97 ? 22.775 -20.053 -61.696 1.00 56.78 97 ASP A N 1
ATOM 782 C CA . ASP A 1 97 ? 22.185 -18.920 -60.940 1.00 56.78 97 ASP A CA 1
ATOM 783 C C . ASP A 1 97 ? 22.524 -18.882 -59.421 1.00 56.78 97 ASP A C 1
ATOM 785 O O . ASP A 1 97 ? 21.866 -18.224 -58.614 1.00 56.78 97 ASP A O 1
ATOM 789 N N . VAL A 1 98 ? 23.564 -19.592 -58.987 1.00 58.16 98 VAL A N 1
ATOM 790 C CA . VAL A 1 98 ? 24.130 -19.599 -57.646 1.00 58.16 98 VAL A CA 1
ATOM 791 C C . VAL A 1 98 ? 25.274 -18.586 -57.583 1.00 58.16 98 VAL A C 1
ATOM 793 O O . VAL A 1 98 ? 26.426 -18.882 -57.898 1.00 58.16 98 VAL A O 1
ATOM 796 N N . ARG A 1 99 ? 24.972 -17.371 -57.117 1.00 62.66 99 ARG A N 1
ATOM 797 C CA . ARG A 1 99 ? 26.002 -16.375 -56.792 1.00 62.66 99 ARG A CA 1
ATOM 798 C C . ARG A 1 99 ? 26.778 -16.825 -55.551 1.00 62.66 99 ARG A C 1
ATOM 800 O O . ARG A 1 99 ? 26.247 -16.811 -54.441 1.00 62.66 99 ARG A O 1
ATOM 807 N N . VAL A 1 100 ? 28.040 -17.210 -55.729 1.00 66.12 100 VAL A N 1
ATOM 808 C CA . VAL A 1 100 ? 28.952 -17.506 -54.616 1.00 66.12 100 VAL A CA 1
ATOM 809 C C . VAL A 1 100 ? 29.440 -16.188 -54.024 1.00 66.12 100 VAL A C 1
ATOM 811 O O . VAL A 1 100 ? 30.093 -15.401 -54.704 1.00 66.12 100 VAL A O 1
ATOM 814 N N . LEU A 1 101 ? 29.114 -15.943 -52.755 1.00 68.94 101 LEU A N 1
ATOM 815 C CA . LEU A 1 101 ? 29.550 -14.740 -52.051 1.00 68.94 101 LEU A CA 1
ATOM 816 C C . LEU A 1 101 ? 31.068 -14.764 -51.831 1.00 68.94 101 LEU A C 1
ATOM 818 O O . LEU A 1 101 ? 31.623 -15.746 -51.331 1.00 68.94 101 LEU A O 1
ATOM 822 N N . GLY A 1 102 ? 31.736 -13.654 -52.141 1.00 74.50 102 GLY A N 1
ATOM 823 C CA . GLY A 1 102 ? 33.151 -13.472 -51.824 1.00 74.50 102 GLY A CA 1
ATOM 824 C C . GLY A 1 102 ? 33.403 -13.432 -50.310 1.00 74.50 102 GLY A C 1
ATOM 825 O O . GLY A 1 102 ? 32.498 -13.191 -49.512 1.00 74.50 102 GLY A O 1
ATOM 826 N N . SER A 1 103 ? 34.655 -13.599 -49.876 1.00 76.00 103 SER A N 1
ATOM 827 C CA . SER A 1 103 ? 35.021 -13.591 -48.443 1.00 76.00 103 SER A CA 1
ATOM 828 C C . SER A 1 103 ? 34.577 -12.320 -47.700 1.00 76.00 103 SER A C 1
ATOM 830 O O . SER A 1 103 ? 34.124 -12.389 -46.553 1.00 76.00 103 SER A O 1
ATOM 832 N N . LYS A 1 104 ? 34.636 -11.158 -48.366 1.00 74.31 104 LYS A N 1
ATOM 833 C CA . LYS A 1 104 ? 34.154 -9.876 -47.826 1.00 74.31 104 LYS A CA 1
ATOM 834 C C . LYS A 1 104 ? 32.625 -9.848 -47.678 1.00 74.31 104 LYS A C 1
ATOM 836 O O . LYS A 1 104 ? 32.117 -9.408 -46.650 1.00 74.31 104 LYS A O 1
ATOM 841 N N . GLU A 1 105 ? 31.893 -10.370 -48.661 1.00 72.50 105 GLU A N 1
ATOM 842 C CA . GLU A 1 105 ? 30.426 -10.467 -48.628 1.00 72.50 105 GLU A CA 1
ATOM 843 C C . GLU A 1 105 ? 29.949 -11.482 -47.577 1.00 72.50 105 GLU A C 1
ATOM 845 O O . GLU A 1 105 ? 29.014 -11.203 -46.830 1.00 72.50 105 GLU A O 1
ATOM 850 N N . MET A 1 106 ? 30.646 -12.612 -47.434 1.00 78.12 106 MET A N 1
ATOM 851 C CA . MET A 1 106 ? 30.405 -13.592 -46.368 1.00 78.12 106 MET A CA 1
ATOM 852 C C . MET A 1 106 ? 30.631 -13.002 -44.970 1.00 78.12 106 MET A C 1
ATOM 854 O O . MET A 1 106 ? 29.869 -13.283 -44.039 1.00 78.12 106 MET A O 1
ATOM 858 N N . THR A 1 107 ? 31.647 -12.148 -44.813 1.00 77.75 107 THR A N 1
ATOM 859 C CA . THR A 1 107 ? 31.926 -11.439 -43.552 1.00 77.75 107 THR A CA 1
ATOM 860 C C . THR A 1 107 ? 30.823 -10.427 -43.223 1.00 77.75 107 THR A C 1
ATOM 862 O O . THR A 1 107 ? 30.361 -10.361 -42.079 1.00 77.75 107 THR A O 1
ATOM 865 N N . LEU A 1 108 ? 30.338 -9.684 -44.224 1.00 78.38 108 LEU A N 1
ATOM 866 C CA . LEU A 1 108 ? 29.185 -8.787 -44.086 1.00 78.38 108 LEU A CA 1
ATOM 867 C C . LEU A 1 108 ? 27.913 -9.556 -43.701 1.00 78.38 108 LEU A C 1
ATOM 869 O O . LEU A 1 108 ? 27.249 -9.189 -42.733 1.00 78.38 108 LEU A O 1
ATOM 873 N N . ALA A 1 109 ? 27.600 -10.650 -44.401 1.00 77.94 109 ALA A N 1
ATOM 874 C CA . ALA A 1 109 ? 26.434 -11.488 -44.121 1.00 77.94 109 ALA A CA 1
ATOM 875 C C . ALA A 1 109 ? 26.474 -12.078 -42.701 1.00 77.94 109 ALA A C 1
ATOM 877 O O . ALA A 1 109 ? 25.473 -12.062 -41.981 1.00 77.94 109 ALA A O 1
ATOM 878 N N . SER A 1 110 ? 27.649 -12.535 -42.259 1.00 80.38 110 SER A N 1
ATOM 879 C CA . SER A 1 110 ? 27.861 -13.032 -40.894 1.00 80.38 110 SER A CA 1
ATOM 880 C C . SER A 1 110 ? 27.666 -11.931 -39.846 1.00 80.38 110 SER A C 1
ATOM 882 O O . SER A 1 110 ? 27.048 -12.163 -38.804 1.00 80.38 110 SER A O 1
ATOM 884 N N . SER A 1 111 ? 28.131 -10.714 -40.138 1.00 78.94 111 SER A N 1
ATOM 885 C CA . SER A 1 111 ? 27.970 -9.550 -39.259 1.00 78.94 111 SER A CA 1
ATOM 886 C C . SER A 1 111 ? 26.503 -9.131 -39.135 1.00 78.94 111 SER A C 1
ATOM 888 O O . SER A 1 111 ? 26.015 -8.930 -38.020 1.00 78.94 111 SER A O 1
ATOM 890 N N . PHE A 1 112 ? 25.772 -9.085 -40.255 1.00 79.75 112 PHE A N 1
ATOM 891 C CA . PHE A 1 112 ? 24.326 -8.853 -40.272 1.00 79.75 112 PHE A CA 1
ATOM 892 C C . PHE A 1 112 ? 23.584 -9.878 -39.421 1.00 79.75 112 PHE A C 1
ATOM 894 O O . PHE A 1 112 ? 22.819 -9.505 -38.533 1.00 79.75 112 PHE A O 1
ATOM 901 N N . ARG A 1 113 ? 23.860 -11.168 -39.637 1.00 81.88 113 ARG A N 1
ATOM 902 C CA . ARG A 1 113 ? 23.236 -12.253 -38.876 1.00 81.88 113 ARG A CA 1
ATOM 903 C C . ARG A 1 113 ? 23.480 -12.107 -37.375 1.00 81.88 113 ARG A C 1
ATOM 905 O O . ARG A 1 113 ? 22.534 -12.183 -36.599 1.00 81.88 113 ARG A O 1
ATOM 912 N N . SER A 1 114 ? 24.719 -11.819 -36.972 1.00 79.94 114 SER A N 1
ATOM 913 C CA . SER A 1 114 ? 25.075 -11.602 -35.565 1.00 79.94 114 SER A CA 1
ATOM 914 C C . SER A 1 114 ? 24.300 -10.438 -34.931 1.00 79.94 114 SER A C 1
ATOM 916 O O . SER A 1 114 ? 23.814 -10.553 -33.803 1.00 79.94 114 SER A O 1
ATOM 918 N N . ILE A 1 115 ? 24.133 -9.327 -35.654 1.00 79.62 115 ILE A N 1
ATOM 919 C CA . ILE A 1 115 ? 23.357 -8.169 -35.185 1.00 79.62 115 ILE A CA 1
ATOM 920 C C . ILE A 1 115 ? 21.876 -8.519 -35.038 1.00 79.62 115 ILE A C 1
ATOM 922 O O . ILE A 1 115 ? 21.284 -8.221 -33.999 1.00 79.62 115 ILE A O 1
ATOM 926 N N . THR A 1 116 ? 21.288 -9.177 -36.038 1.00 80.81 116 THR A N 1
ATOM 927 C CA . THR A 1 116 ? 19.882 -9.597 -36.006 1.00 80.81 116 THR A CA 1
ATOM 928 C C . THR A 1 116 ? 19.612 -10.586 -34.876 1.00 80.81 116 THR A C 1
ATOM 930 O O . THR A 1 116 ? 18.622 -10.435 -34.159 1.00 80.81 116 THR A O 1
ATOM 933 N N . ASP A 1 117 ? 20.497 -11.560 -34.667 1.00 81.25 117 ASP A N 1
ATOM 934 C CA . ASP A 1 117 ? 20.356 -12.541 -33.590 1.00 81.25 117 ASP A CA 1
ATOM 935 C C . ASP A 1 117 ? 20.501 -11.883 -32.210 1.00 81.25 117 ASP A C 1
ATOM 937 O O . ASP A 1 117 ? 19.717 -12.169 -31.302 1.00 81.25 117 ASP A O 1
ATOM 941 N N . SER A 1 118 ? 21.432 -10.935 -32.059 1.00 78.69 118 SER A N 1
ATOM 942 C CA . SER A 1 118 ? 21.586 -10.159 -30.823 1.00 78.69 118 SER A CA 1
ATOM 943 C C . SER A 1 118 ? 20.332 -9.340 -30.502 1.00 78.69 118 SER A C 1
ATOM 945 O O . SER A 1 118 ? 19.822 -9.407 -29.380 1.00 78.69 118 SER A O 1
ATOM 947 N N . PHE A 1 119 ? 19.788 -8.630 -31.494 1.00 79.88 119 PHE A N 1
ATOM 948 C CA . PHE A 1 119 ? 18.555 -7.859 -31.348 1.00 79.88 119 PHE A CA 1
ATOM 949 C C . PHE A 1 119 ? 17.367 -8.757 -30.981 1.00 79.88 119 PHE A C 1
ATOM 951 O O . PHE A 1 119 ? 16.646 -8.465 -30.023 1.00 79.88 119 PHE A O 1
ATOM 958 N N . ARG A 1 120 ? 17.196 -9.885 -31.687 1.00 80.75 120 ARG A N 1
ATOM 959 C CA . ARG A 1 120 ? 16.133 -10.866 -31.425 1.00 80.75 120 ARG A CA 1
ATOM 960 C C . ARG A 1 120 ? 16.216 -11.415 -30.004 1.00 80.75 120 ARG A C 1
ATOM 962 O O . ARG A 1 120 ? 15.194 -11.501 -29.327 1.00 80.75 120 ARG A O 1
ATOM 969 N N . HIS A 1 121 ? 17.414 -11.764 -29.538 1.00 83.00 121 HIS A N 1
ATOM 970 C CA . HIS A 1 121 ? 17.608 -12.299 -28.191 1.00 83.00 121 HIS A CA 1
ATOM 971 C C . HIS A 1 121 ? 17.251 -11.277 -27.110 1.00 83.00 121 HIS A C 1
ATOM 973 O O . HIS A 1 121 ? 16.599 -11.616 -26.122 1.00 83.00 121 HIS A O 1
ATOM 979 N N . GLN A 1 122 ? 17.630 -10.012 -27.308 1.00 78.06 122 GLN A N 1
ATOM 980 C CA . GLN A 1 122 ? 17.254 -8.932 -26.396 1.00 78.06 122 GLN A CA 1
ATOM 981 C C . GLN A 1 122 ? 15.740 -8.695 -26.402 1.00 78.06 122 GLN A C 1
ATOM 983 O O . GLN A 1 122 ? 15.128 -8.685 -25.336 1.00 78.06 122 GLN A O 1
ATOM 988 N N . ALA A 1 123 ? 15.115 -8.607 -27.580 1.00 76.69 123 ALA A N 1
ATOM 989 C CA . ALA A 1 123 ? 13.664 -8.466 -27.718 1.00 76.69 123 ALA A CA 1
ATOM 990 C C . ALA A 1 123 ? 12.899 -9.608 -27.025 1.00 76.69 123 ALA A C 1
ATOM 992 O O . ALA A 1 123 ? 11.940 -9.366 -26.292 1.00 76.69 123 ALA A O 1
ATOM 993 N N . TYR A 1 124 ? 13.364 -10.850 -27.187 1.00 83.62 124 TYR A N 1
ATOM 994 C CA . TYR A 1 124 ? 12.769 -12.012 -26.531 1.00 83.62 124 TYR A CA 1
ATOM 995 C C . TYR A 1 124 ? 12.885 -11.944 -25.002 1.00 83.62 124 TYR A C 1
ATOM 997 O O . TYR A 1 124 ? 11.911 -12.198 -24.294 1.00 83.62 124 TYR A O 1
ATOM 1005 N N . ARG A 1 125 ? 14.045 -11.533 -24.473 1.00 80.50 125 ARG A N 1
ATOM 1006 C CA . ARG A 1 125 ? 14.226 -11.317 -23.028 1.00 80.50 125 ARG A CA 1
ATOM 1007 C C . ARG A 1 125 ? 13.278 -10.252 -22.479 1.00 80.50 125 ARG A C 1
ATOM 1009 O O . ARG A 1 125 ? 12.712 -10.459 -21.407 1.00 80.50 125 ARG A O 1
ATOM 1016 N N . PHE A 1 126 ? 13.070 -9.151 -23.205 1.00 78.25 126 PHE A N 1
ATOM 1017 C CA . PHE A 1 126 ? 12.105 -8.123 -22.806 1.00 78.25 126 PHE A CA 1
ATOM 1018 C C . PHE A 1 126 ? 10.677 -8.672 -22.763 1.00 78.25 126 PHE A C 1
ATOM 1020 O O . PHE A 1 126 ? 9.981 -8.473 -21.768 1.00 78.25 126 PHE A O 1
ATOM 1027 N N . ALA A 1 127 ? 10.263 -9.431 -23.780 1.00 77.88 127 ALA A N 1
ATOM 1028 C CA . ALA A 1 127 ? 8.942 -10.056 -23.811 1.00 77.88 127 ALA A CA 1
ATOM 1029 C C . ALA A 1 127 ? 8.730 -11.031 -22.637 1.00 77.88 127 ALA A C 1
ATOM 1031 O O . ALA A 1 127 ? 7.690 -11.001 -21.977 1.00 77.88 127 ALA A O 1
ATOM 1032 N N . GLN A 1 128 ? 9.731 -11.860 -22.321 1.00 82.00 128 GLN A N 1
ATOM 1033 C CA . GLN A 1 128 ? 9.670 -12.765 -21.169 1.00 82.00 128 GLN A CA 1
ATOM 1034 C C . GLN A 1 128 ? 9.568 -12.015 -19.837 1.00 82.00 128 GLN A C 1
ATOM 1036 O O . GLN A 1 128 ? 8.770 -12.396 -18.977 1.00 82.00 128 GLN A O 1
ATOM 1041 N N . LEU A 1 129 ? 10.348 -10.944 -19.663 1.00 77.19 129 LEU A N 1
ATOM 1042 C CA . LEU A 1 129 ? 10.303 -10.123 -18.456 1.00 77.19 129 LEU A CA 1
ATOM 1043 C C . LEU A 1 129 ? 8.928 -9.465 -18.288 1.00 77.19 129 LEU A C 1
ATOM 1045 O O . LEU A 1 129 ? 8.375 -9.492 -17.189 1.00 77.19 129 LEU A O 1
ATOM 1049 N N . GLN A 1 130 ? 8.354 -8.946 -19.377 1.00 76.56 130 GLN A N 1
ATOM 1050 C CA . GLN A 1 130 ? 7.024 -8.343 -19.368 1.00 76.56 130 GLN A CA 1
ATOM 1051 C C . GLN A 1 130 ? 5.947 -9.355 -18.974 1.00 76.56 130 GLN A C 1
ATOM 1053 O O . GLN A 1 130 ? 5.119 -9.073 -18.108 1.00 76.56 130 GLN A O 1
ATOM 1058 N N . ASN A 1 131 ? 5.985 -10.555 -19.559 1.00 81.19 131 ASN A N 1
ATOM 1059 C CA . ASN A 1 131 ? 5.044 -11.621 -19.224 1.00 81.19 131 ASN A CA 1
ATOM 1060 C C . ASN A 1 131 ? 5.148 -12.016 -17.751 1.00 81.19 131 ASN A C 1
ATOM 1062 O O . ASN A 1 131 ? 4.129 -12.131 -17.076 1.00 81.19 131 ASN A O 1
ATOM 1066 N N . ARG A 1 132 ? 6.368 -12.157 -17.221 1.00 80.06 132 ARG A N 1
ATOM 1067 C CA . ARG A 1 132 ? 6.574 -12.476 -15.805 1.00 80.06 132 ARG A CA 1
ATOM 1068 C C . ARG A 1 132 ? 6.014 -11.391 -14.883 1.00 80.06 132 ARG A C 1
ATOM 1070 O O . ARG A 1 132 ? 5.313 -11.724 -13.931 1.00 80.06 132 ARG A O 1
ATOM 1077 N N . ILE A 1 133 ? 6.291 -10.119 -15.176 1.00 75.25 133 ILE A N 1
ATOM 1078 C CA . ILE A 1 133 ? 5.763 -8.983 -14.405 1.00 75.25 133 ILE A CA 1
ATOM 1079 C C . ILE A 1 133 ? 4.233 -9.001 -14.427 1.00 75.25 133 ILE A C 1
ATOM 1081 O O . ILE A 1 133 ? 3.612 -8.885 -13.375 1.00 75.25 133 ILE A O 1
ATOM 1085 N N . ASN A 1 134 ? 3.621 -9.196 -15.597 1.00 75.81 134 ASN A N 1
ATOM 1086 C CA . ASN A 1 134 ? 2.167 -9.248 -15.730 1.00 75.81 134 ASN A CA 1
ATOM 1087 C C . ASN A 1 134 ? 1.556 -10.385 -14.895 1.00 75.81 134 ASN A C 1
ATOM 1089 O O . ASN A 1 134 ? 0.575 -10.161 -14.186 1.00 75.81 134 ASN A O 1
ATOM 1093 N N . THR A 1 135 ? 2.147 -11.581 -14.934 1.00 81.88 135 THR A N 1
ATOM 1094 C CA . THR A 1 135 ? 1.681 -12.736 -14.152 1.00 81.88 135 THR A CA 1
ATOM 1095 C C . THR A 1 135 ? 1.808 -12.496 -12.646 1.00 81.88 135 THR A C 1
ATOM 1097 O O . THR A 1 135 ? 0.854 -12.736 -11.906 1.00 81.88 135 THR A O 1
ATOM 1100 N N . GLU A 1 136 ? 2.947 -11.973 -12.176 1.00 77.50 136 GLU A N 1
ATOM 1101 C CA . GLU A 1 136 ? 3.142 -11.615 -10.760 1.00 77.50 136 GLU A CA 1
ATOM 1102 C C . GLU A 1 136 ? 2.118 -10.554 -10.314 1.00 77.50 136 GLU A C 1
ATOM 1104 O O . GLU A 1 136 ? 1.503 -10.680 -9.254 1.00 77.50 136 GLU A O 1
ATOM 1109 N N . GLN A 1 137 ? 1.836 -9.553 -11.155 1.00 76.50 137 GLN A N 1
ATOM 1110 C CA . GLN A 1 137 ? 0.819 -8.540 -10.858 1.00 76.50 137 GLN A CA 1
ATOM 1111 C C . GLN A 1 137 ? -0.601 -9.107 -10.807 1.00 76.50 137 GLN A C 1
ATOM 1113 O O . GLN A 1 137 ? -1.379 -8.713 -9.939 1.00 76.50 137 GLN A O 1
ATOM 1118 N N . GLN A 1 138 ? -0.960 -10.024 -11.707 1.00 78.44 138 GLN A N 1
ATOM 1119 C CA . GLN A 1 138 ? -2.263 -10.692 -11.666 1.00 78.44 138 GLN A CA 1
ATOM 1120 C C . GLN A 1 138 ? -2.429 -11.518 -10.388 1.00 78.44 138 GLN A C 1
ATOM 1122 O O . GLN A 1 138 ? -3.487 -11.445 -9.758 1.00 78.44 138 GLN A O 1
ATOM 1127 N N . LYS A 1 139 ? -1.374 -12.227 -9.965 1.00 83.06 139 LYS A N 1
ATOM 1128 C CA . LYS A 1 139 ? -1.359 -12.965 -8.697 1.00 83.06 139 LYS A CA 1
ATOM 1129 C C . LYS A 1 139 ? -1.644 -12.030 -7.519 1.00 83.06 139 LYS A C 1
ATOM 1131 O O . LYS A 1 139 ? -2.565 -12.288 -6.748 1.00 83.06 139 LYS A O 1
ATOM 1136 N N . TYR A 1 140 ? -0.930 -10.909 -7.422 1.00 79.94 140 TYR A N 1
ATOM 1137 C CA . TYR A 1 140 ? -1.144 -9.941 -6.342 1.00 79.94 140 TYR A CA 1
ATOM 1138 C C . TYR A 1 140 ? -2.523 -9.274 -6.392 1.00 79.94 140 TYR A C 1
ATOM 1140 O O . TYR A 1 140 ? -3.153 -9.109 -5.351 1.00 79.94 140 TYR A O 1
ATOM 1148 N N . ARG A 1 141 ? -3.064 -8.964 -7.581 1.00 77.88 141 ARG A N 1
ATOM 1149 C CA . ARG A 1 141 ? -4.447 -8.460 -7.703 1.00 77.88 141 ARG A CA 1
ATOM 1150 C C . ARG A 1 141 ? -5.465 -9.430 -7.123 1.00 77.88 141 ARG A C 1
ATOM 1152 O O . ARG A 1 141 ? -6.394 -8.993 -6.451 1.00 77.88 141 ARG A O 1
ATOM 1159 N N . HIS A 1 142 ? -5.305 -10.721 -7.399 1.00 83.69 142 HIS A N 1
ATOM 1160 C CA . HIS A 1 142 ? -6.212 -11.737 -6.882 1.00 83.69 142 HIS A CA 1
ATOM 1161 C C . HIS A 1 142 ? -6.138 -11.824 -5.352 1.00 83.69 142 HIS A C 1
ATOM 1163 O O . HIS A 1 142 ? -7.166 -11.762 -4.685 1.00 83.69 142 HIS A O 1
ATOM 1169 N N . VAL A 1 143 ? -4.923 -11.856 -4.798 1.00 85.81 143 VAL A N 1
ATOM 1170 C CA . VAL A 1 143 ? -4.691 -11.882 -3.346 1.00 85.81 143 VAL A CA 1
ATOM 1171 C C . VAL A 1 143 ? -5.297 -10.655 -2.655 1.00 85.81 143 VAL A C 1
ATOM 1173 O O . VAL A 1 143 ? -6.056 -10.805 -1.703 1.00 85.81 143 VAL A O 1
ATOM 1176 N N . LEU A 1 144 ? -5.045 -9.445 -3.165 1.00 78.81 144 LEU A N 1
ATOM 1177 C CA . LEU A 1 144 ? -5.610 -8.213 -2.598 1.00 78.81 144 LEU A CA 1
ATOM 1178 C C . LEU A 1 144 ? -7.136 -8.174 -2.677 1.00 78.81 144 LEU A C 1
ATOM 1180 O O . LEU A 1 144 ? -7.780 -7.659 -1.766 1.00 78.81 144 LEU A O 1
ATOM 1184 N N . LYS A 1 145 ? -7.725 -8.705 -3.754 1.00 81.50 145 LYS A N 1
ATOM 1185 C CA . LYS A 1 145 ? -9.181 -8.795 -3.886 1.00 81.50 145 LYS A CA 1
ATOM 1186 C C . LYS A 1 145 ? -9.768 -9.705 -2.806 1.00 81.50 145 LYS A C 1
ATOM 1188 O O . LYS A 1 145 ? -10.702 -9.290 -2.129 1.00 81.50 145 LYS A O 1
ATOM 1193 N N . ASN A 1 146 ? -9.176 -10.879 -2.603 1.00 85.38 146 ASN A N 1
ATOM 1194 C CA . ASN A 1 146 ? -9.619 -11.818 -1.574 1.00 85.38 146 ASN A CA 1
ATOM 1195 C C . ASN A 1 146 ? -9.462 -11.211 -0.170 1.00 85.38 146 ASN A C 1
ATOM 1197 O O . ASN A 1 146 ? -10.382 -11.291 0.637 1.00 85.38 146 ASN A O 1
ATOM 1201 N N . LEU A 1 147 ? -8.341 -10.531 0.099 1.00 82.06 147 LEU A N 1
ATOM 1202 C CA . LEU A 1 147 ? -8.117 -9.824 1.366 1.00 82.06 147 LEU A CA 1
ATOM 1203 C C . LEU A 1 147 ? -9.123 -8.685 1.596 1.00 82.06 147 LEU A C 1
ATOM 1205 O O . LEU A 1 147 ? -9.526 -8.442 2.725 1.00 82.06 147 LEU A O 1
ATOM 1209 N N . LYS A 1 148 ? -9.538 -7.981 0.538 1.00 79.56 148 LYS A N 1
ATOM 1210 C CA . LYS A 1 148 ? -10.538 -6.906 0.619 1.00 79.56 148 LYS A CA 1
ATOM 1211 C C . LYS A 1 148 ? -11.946 -7.433 0.911 1.00 79.56 148 LYS A C 1
ATOM 1213 O O . LYS A 1 148 ? -12.735 -6.738 1.545 1.00 79.56 148 LYS A O 1
ATOM 1218 N N . GLU A 1 149 ? -12.288 -8.596 0.369 1.00 82.00 149 GLU A N 1
ATOM 1219 C CA . GLU A 1 149 ? -13.606 -9.218 0.542 1.00 82.00 149 GLU A CA 1
ATOM 1220 C C . GLU A 1 149 ? -13.737 -9.943 1.890 1.00 82.00 149 GLU A C 1
ATOM 1222 O O . GLU A 1 149 ? -14.854 -10.187 2.353 1.00 82.00 149 GLU A O 1
ATOM 1227 N N . ASP A 1 150 ? -12.614 -10.240 2.545 1.00 83.25 150 ASP A N 1
ATOM 1228 C CA . ASP A 1 150 ? -12.592 -10.850 3.865 1.00 83.25 150 ASP A CA 1
ATOM 1229 C C . ASP A 1 150 ? -12.955 -9.844 4.969 1.00 83.25 150 ASP A C 1
ATOM 1231 O O . ASP A 1 150 ? -12.230 -8.893 5.256 1.00 83.25 150 ASP A O 1
ATOM 1235 N N . LYS A 1 151 ? -14.093 -10.091 5.626 1.00 80.62 151 LYS A N 1
ATOM 1236 C CA . LYS A 1 151 ? -14.622 -9.263 6.716 1.00 80.62 151 LYS A CA 1
ATOM 1237 C C . LYS A 1 151 ? -13.904 -9.471 8.048 1.00 80.62 151 LYS A C 1
ATOM 1239 O O . LYS A 1 151 ? -14.105 -8.664 8.951 1.00 80.62 151 LYS A O 1
ATOM 1244 N N . SER A 1 152 ? -13.113 -10.536 8.206 1.00 77.81 152 SER A N 1
ATOM 1245 C CA . SER A 1 152 ? -12.374 -10.784 9.449 1.00 77.81 152 SER A CA 1
ATOM 1246 C C . SER A 1 152 ? -11.083 -9.970 9.545 1.00 77.81 152 SER A C 1
ATOM 1248 O O . SER A 1 152 ? -10.375 -10.070 10.546 1.00 77.81 152 SER A O 1
ATOM 1250 N N . ILE A 1 153 ? -10.735 -9.211 8.503 1.00 72.31 153 ILE A N 1
ATOM 1251 C CA . ILE A 1 153 ? -9.534 -8.382 8.453 1.00 72.31 153 ILE A CA 1
ATOM 1252 C C . ILE A 1 153 ? -9.870 -6.973 7.970 1.00 72.31 153 ILE A C 1
ATOM 1254 O O . ILE A 1 153 ? -10.718 -6.765 7.107 1.00 72.31 153 ILE A O 1
ATOM 1258 N N . VAL A 1 154 ? -9.175 -5.982 8.522 1.00 69.25 154 VAL A N 1
ATOM 1259 C CA . VAL A 1 154 ? -9.263 -4.590 8.074 1.00 69.25 154 VAL A CA 1
ATOM 1260 C C . VAL A 1 154 ? -7.886 -4.164 7.593 1.00 69.25 154 VAL A C 1
ATOM 1262 O O . VAL A 1 154 ? -6.908 -4.201 8.337 1.00 69.25 154 VAL A O 1
ATOM 1265 N N . VAL A 1 155 ? -7.820 -3.765 6.326 1.00 67.62 155 VAL A N 1
ATOM 1266 C CA . VAL A 1 155 ? -6.590 -3.358 5.650 1.00 67.62 155 VAL A CA 1
ATOM 1267 C C . VAL A 1 155 ? -6.606 -1.832 5.502 1.00 67.62 155 VAL A C 1
ATOM 1269 O O . VAL A 1 155 ? -7.343 -1.282 4.684 1.00 67.62 155 VAL A O 1
ATOM 1272 N N . THR A 1 156 ? -5.839 -1.133 6.337 1.00 59.03 156 THR A N 1
ATOM 1273 C CA . THR A 1 156 ? -5.800 0.339 6.419 1.00 59.03 156 THR A CA 1
ATOM 1274 C C . THR A 1 156 ? -4.837 0.948 5.393 1.00 59.03 156 THR A C 1
ATOM 1276 O O . THR A 1 156 ? -3.904 0.295 4.920 1.00 59.03 156 THR A O 1
ATOM 1279 N N . ARG A 1 157 ? -5.061 2.217 5.010 1.00 51.28 157 ARG A N 1
ATOM 1280 C CA . ARG A 1 157 ? -4.173 2.917 4.064 1.00 51.28 157 ARG A CA 1
ATOM 1281 C C . ARG A 1 157 ? -2.785 3.150 4.681 1.00 51.28 157 ARG A C 1
ATOM 1283 O O . ARG A 1 157 ? -2.713 3.454 5.871 1.00 51.28 157 ARG A O 1
ATOM 1290 N N . PRO A 1 158 ? -1.698 3.071 3.894 1.00 51.47 158 PRO A N 1
ATOM 1291 C CA . PRO A 1 158 ? -0.359 3.346 4.396 1.00 51.47 158 PRO A CA 1
ATOM 1292 C C . PRO A 1 158 ? -0.192 4.847 4.675 1.00 51.47 158 PRO A C 1
ATOM 1294 O O . PRO A 1 158 ? -0.303 5.665 3.767 1.00 51.47 158 PRO A O 1
ATOM 1297 N N . ASP A 1 159 ? 0.131 5.240 5.905 1.00 43.81 159 ASP A N 1
ATOM 1298 C CA . ASP A 1 159 ? 0.435 6.643 6.236 1.00 43.81 159 ASP A CA 1
ATOM 1299 C C . ASP A 1 159 ? 1.904 6.979 5.896 1.00 43.81 159 ASP A C 1
ATOM 1301 O O . ASP A 1 159 ? 2.666 7.357 6.778 1.00 43.81 159 ASP A O 1
ATOM 1305 N N . LYS A 1 160 ? 2.312 6.808 4.616 1.00 41.47 160 LYS A N 1
ATOM 1306 C CA . LYS A 1 160 ? 3.681 6.960 4.022 1.00 41.47 160 LYS A CA 1
ATOM 1307 C C . LYS A 1 160 ? 4.388 5.646 3.630 1.00 41.47 160 LYS A C 1
ATOM 1309 O O . LYS A 1 160 ? 5.569 5.452 3.924 1.00 41.47 160 LYS A O 1
ATOM 1314 N N . GLY A 1 161 ? 3.701 4.735 2.934 1.00 36.44 161 GLY A N 1
ATOM 1315 C CA . GLY A 1 161 ? 4.332 3.541 2.340 1.00 36.44 161 GLY A CA 1
ATOM 1316 C C . GLY A 1 161 ? 4.627 2.382 3.304 1.00 36.44 161 GLY A C 1
ATOM 1317 O O . GLY A 1 161 ? 5.324 1.440 2.934 1.00 36.44 161 GLY A O 1
ATOM 1318 N N . LYS A 1 162 ? 4.081 2.413 4.523 1.00 38.62 162 LYS A N 1
ATOM 1319 C CA . LYS A 1 162 ? 4.034 1.268 5.442 1.00 38.62 162 LYS A CA 1
ATOM 1320 C C . LYS A 1 162 ? 2.580 1.009 5.811 1.00 38.62 162 LYS A C 1
ATOM 1322 O O . LYS A 1 162 ? 1.906 1.915 6.292 1.00 38.62 162 LYS A O 1
ATOM 1327 N N . ALA A 1 163 ? 2.084 -0.193 5.527 1.00 36.50 163 ALA A N 1
ATOM 1328 C CA . ALA A 1 163 ? 0.760 -0.611 5.966 1.00 36.50 163 ALA A CA 1
ATOM 1329 C C . ALA A 1 163 ? 0.825 -0.869 7.476 1.00 36.50 163 ALA A C 1
ATOM 1331 O O . ALA A 1 163 ? 1.410 -1.856 7.918 1.00 36.50 163 ALA A O 1
ATOM 1332 N N . THR A 1 164 ? 0.271 0.040 8.271 1.00 40.09 164 THR A N 1
ATOM 1333 C CA . THR A 1 164 ? 0.165 -0.146 9.718 1.00 40.09 164 THR A CA 1
ATOM 1334 C C . THR A 1 164 ? -1.199 -0.750 9.997 1.00 40.09 164 THR A C 1
ATOM 1336 O O . THR A 1 164 ? -2.201 -0.038 9.998 1.00 40.09 164 THR A O 1
ATOM 1339 N N . MET A 1 165 ? -1.257 -2.064 10.223 1.00 41.25 165 MET A N 1
ATOM 1340 C CA . MET A 1 165 ? -2.425 -2.631 10.888 1.00 41.25 165 MET A CA 1
ATOM 1341 C C . MET A 1 165 ? -2.513 -1.993 12.265 1.00 41.25 165 MET A C 1
ATOM 1343 O O . MET A 1 165 ? -1.555 -2.052 13.033 1.00 41.25 165 MET A O 1
ATOM 1347 N N . THR A 1 166 ? -3.645 -1.380 12.564 1.00 48.53 166 THR A N 1
ATOM 1348 C CA . THR A 1 166 ? -3.953 -0.904 13.901 1.00 48.53 166 THR A CA 1
ATOM 1349 C C . THR A 1 166 ? -5.322 -1.436 14.262 1.00 48.53 166 THR A C 1
ATOM 1351 O O . THR A 1 166 ? -6.335 -1.083 13.660 1.00 48.53 166 THR A O 1
ATOM 1354 N N . SER A 1 167 ? -5.350 -2.352 15.224 1.00 52.84 167 SER A N 1
ATOM 1355 C CA . SER A 1 167 ? -6.563 -2.573 15.988 1.00 52.84 167 SER A CA 1
ATOM 1356 C C . SER A 1 167 ? -6.828 -1.285 16.765 1.00 52.84 167 SER A C 1
ATOM 1358 O O . SER A 1 167 ? -5.900 -0.664 17.294 1.00 52.84 167 SER A O 1
ATOM 1360 N N . GLY A 1 168 ? -8.092 -0.871 16.835 1.00 66.06 168 GLY A N 1
ATOM 1361 C CA . GLY A 1 168 ? -8.516 -0.043 17.957 1.00 66.06 168 GLY A CA 1
ATOM 1362 C C . GLY A 1 168 ? -8.107 -0.707 19.275 1.00 66.06 168 GLY A C 1
ATOM 1363 O O . GLY A 1 168 ? -7.720 -1.879 19.304 1.00 66.06 168 GLY A O 1
ATOM 1364 N N . ILE A 1 169 ? -8.159 0.032 20.370 1.00 83.50 169 ILE A N 1
ATOM 1365 C CA . ILE A 1 169 ? -8.021 -0.613 21.675 1.00 83.50 169 ILE A CA 1
ATOM 1366 C C . ILE A 1 169 ? -9.403 -1.079 22.118 1.00 83.50 169 ILE A C 1
ATOM 1368 O O . ILE A 1 169 ? -10.392 -0.384 21.885 1.00 83.50 169 ILE A O 1
ATOM 1372 N N . THR A 1 170 ? -9.484 -2.224 22.777 1.00 88.50 170 THR A N 1
ATOM 1373 C CA . THR A 1 170 ? -10.705 -2.611 23.480 1.00 88.50 170 THR A CA 1
ATOM 1374 C C . THR A 1 170 ? -10.622 -2.058 24.896 1.00 88.50 170 THR A C 1
ATOM 1376 O O . THR A 1 170 ? -9.645 -2.301 25.604 1.00 88.50 170 THR A O 1
ATOM 1379 N N . VAL A 1 171 ? -11.628 -1.288 25.303 1.00 91.75 171 VAL A N 1
ATOM 1380 C CA . VAL A 1 171 ? -11.783 -0.826 26.684 1.00 91.75 171 VAL A CA 1
ATOM 1381 C C . VAL A 1 171 ? -12.855 -1.670 27.351 1.00 91.75 171 VAL A C 1
ATOM 1383 O O . VAL A 1 171 ? -13.993 -1.715 26.882 1.00 91.75 171 VAL A O 1
ATOM 1386 N N . GLU A 1 172 ? -12.494 -2.317 28.454 1.00 94.50 172 GLU A N 1
ATOM 1387 C CA . GLU A 1 172 ? -13.415 -3.104 29.271 1.00 94.50 172 GLU A CA 1
ATOM 1388 C C . GLU A 1 172 ? -13.865 -2.294 30.491 1.00 94.50 172 GLU A C 1
ATOM 1390 O O . GLU A 1 172 ? -13.068 -1.865 31.328 1.00 94.50 172 GLU A O 1
ATOM 1395 N N . PHE A 1 173 ? -15.171 -2.069 30.594 1.00 95.81 173 PHE A N 1
ATOM 1396 C CA . PHE A 1 173 ? -15.809 -1.360 31.693 1.00 95.81 173 PHE A CA 1
ATOM 1397 C C . PHE A 1 173 ? -16.408 -2.370 32.661 1.00 95.81 173 PHE A C 1
ATOM 1399 O O . PHE A 1 173 ? -17.356 -3.066 32.309 1.00 95.81 173 PHE A O 1
ATOM 1406 N N . HIS A 1 174 ? -15.905 -2.417 33.893 1.00 96.62 174 HIS A N 1
ATOM 1407 C CA . HIS A 1 174 ? -16.418 -3.293 34.949 1.00 96.62 174 HIS A CA 1
ATOM 1408 C C . HIS A 1 174 ? -17.198 -2.478 35.983 1.00 96.62 174 HIS A C 1
ATOM 1410 O O . HIS A 1 174 ? -16.638 -1.585 36.621 1.00 96.62 174 HIS A O 1
ATOM 1416 N N . ASN A 1 175 ? -18.479 -2.795 36.186 1.00 97.19 175 ASN A N 1
ATOM 1417 C CA . ASN A 1 175 ? -19.289 -2.134 37.205 1.00 97.19 175 ASN A CA 1
ATOM 1418 C C . ASN A 1 175 ? -19.245 -2.899 38.537 1.00 97.19 175 ASN A C 1
ATOM 1420 O O . ASN A 1 175 ? -19.995 -3.850 38.752 1.00 97.19 175 ASN A O 1
ATOM 1424 N N . GLY A 1 176 ? -18.383 -2.446 39.449 1.00 95.19 176 GLY A N 1
ATOM 1425 C CA . GLY A 1 176 ? -18.304 -2.949 40.826 1.00 95.19 176 GLY A CA 1
ATOM 1426 C C . GLY A 1 176 ? -19.202 -2.222 41.836 1.00 95.19 176 GLY A C 1
ATOM 1427 O O . GLY A 1 176 ? -19.128 -2.521 43.026 1.00 95.19 176 GLY A O 1
ATOM 1428 N N . LEU A 1 177 ? -20.006 -1.245 41.406 1.00 95.69 177 LEU A N 1
ATOM 1429 C CA . LEU A 1 177 ? -20.883 -0.470 42.288 1.00 95.69 177 LEU A CA 1
ATOM 1430 C C . LEU A 1 177 ? -22.213 -1.194 42.514 1.00 95.69 177 LEU A C 1
ATOM 1432 O O . LEU A 1 177 ? -22.594 -2.079 41.757 1.00 95.69 177 LEU A O 1
ATOM 1436 N N . ASN A 1 178 ? -22.953 -0.795 43.549 1.00 96.81 178 ASN A N 1
ATOM 1437 C CA . ASN A 1 178 ? -24.249 -1.383 43.901 1.00 96.81 178 ASN A CA 1
ATOM 1438 C C . ASN A 1 178 ? -25.440 -0.802 43.111 1.00 96.81 178 ASN A C 1
ATOM 1440 O O . ASN A 1 178 ? -26.588 -1.070 43.462 1.00 96.81 178 ASN A O 1
ATOM 1444 N N . PHE A 1 179 ? -25.186 -0.040 42.045 1.00 96.00 179 PHE A N 1
ATOM 1445 C CA . PHE A 1 179 ? -26.199 0.522 41.149 1.00 96.00 179 PHE A CA 1
ATOM 1446 C C . PHE A 1 179 ? -25.744 0.438 39.679 1.00 96.00 179 PHE A C 1
ATOM 1448 O O . PHE A 1 179 ? -24.541 0.369 39.408 1.00 96.00 179 PHE A O 1
ATOM 1455 N N . PRO A 1 180 ? -26.681 0.425 38.709 1.00 96.00 180 PRO A N 1
ATOM 1456 C CA . PRO A 1 180 ? -26.338 0.360 37.292 1.00 96.00 180 PRO A CA 1
ATOM 1457 C C . PRO A 1 180 ? -25.637 1.636 36.809 1.00 96.00 180 PRO A C 1
ATOM 1459 O O . PRO A 1 180 ? -26.020 2.747 37.170 1.00 96.00 180 PRO A O 1
ATOM 1462 N N . ILE A 1 181 ? -24.647 1.476 35.929 1.00 96.38 181 ILE A N 1
ATOM 1463 C CA . ILE A 1 181 ? -23.952 2.587 35.273 1.00 96.38 181 ILE A CA 1
ATOM 1464 C C . ILE A 1 181 ? -24.534 2.819 33.884 1.00 96.38 181 ILE A C 1
ATOM 1466 O O . ILE A 1 181 ? -24.402 1.983 32.996 1.00 96.38 181 ILE A O 1
ATOM 1470 N N . GLU A 1 182 ? -25.120 3.991 33.668 1.00 95.94 182 GLU A N 1
ATOM 1471 C CA . GLU A 1 182 ? -25.383 4.521 32.327 1.00 95.94 182 GLU A CA 1
ATOM 1472 C C . GLU A 1 182 ? -24.082 5.068 31.739 1.00 95.94 182 GLU A C 1
ATOM 1474 O O . GLU A 1 182 ? -23.646 6.155 32.122 1.00 95.94 182 GLU A O 1
ATOM 1479 N N . LEU A 1 183 ? -23.446 4.305 30.852 1.00 96.25 183 LEU A N 1
ATOM 1480 C CA . LEU A 1 183 ? -22.202 4.680 30.195 1.00 96.25 183 LEU A CA 1
ATOM 1481 C C . LEU A 1 183 ? -22.509 5.558 28.979 1.00 96.25 183 LEU A C 1
ATOM 1483 O O . LEU A 1 183 ? -23.092 5.103 27.992 1.00 96.25 183 LEU A O 1
ATOM 1487 N N . VAL A 1 184 ? -22.087 6.816 29.040 1.00 95.75 184 VAL A N 1
ATOM 1488 C CA . VAL A 1 184 ? -22.218 7.797 27.961 1.00 95.75 184 VAL A CA 1
ATOM 1489 C C . VAL A 1 184 ? -20.847 8.038 27.344 1.00 95.75 184 VAL A C 1
ATOM 1491 O O . VAL A 1 184 ? -19.876 8.300 28.053 1.00 95.75 184 VAL A O 1
ATOM 1494 N N . MET A 1 185 ? -20.783 7.981 26.018 1.00 95.12 185 MET A N 1
ATOM 1495 C CA . MET A 1 185 ? -19.608 8.308 25.222 1.00 95.12 185 MET A CA 1
ATOM 1496 C C . MET A 1 185 ? -19.784 9.692 24.594 1.00 95.12 185 MET A C 1
ATOM 1498 O O . MET A 1 185 ? -20.842 10.025 24.054 1.00 95.12 185 MET A O 1
ATOM 1502 N N . THR A 1 186 ? -18.730 10.501 24.637 1.00 92.94 186 THR A N 1
ATOM 1503 C CA . THR A 1 186 ? -18.659 11.770 23.907 1.00 92.94 186 THR A CA 1
ATOM 1504 C C . THR A 1 186 ? -17.415 11.801 23.035 1.00 92.94 186 THR A C 1
ATOM 1506 O O . THR A 1 186 ? -16.365 11.301 23.430 1.00 92.94 186 THR A O 1
ATOM 1509 N N . GLN A 1 187 ? -17.536 12.398 21.852 1.00 91.62 187 GLN A N 1
ATOM 1510 C CA . GLN A 1 187 ? -16.438 12.593 20.913 1.00 91.62 187 GLN A CA 1
ATOM 1511 C C . GLN A 1 187 ? -16.519 14.013 20.353 1.00 91.62 187 GLN A C 1
ATOM 1513 O O . GLN A 1 187 ? -17.609 14.562 20.178 1.00 91.62 187 GLN A O 1
ATOM 1518 N N . ASN A 1 188 ? -15.365 14.615 20.063 1.00 81.62 188 ASN A N 1
ATOM 1519 C CA . ASN A 1 188 ? -15.317 15.954 19.482 1.00 81.62 188 ASN A CA 1
ATOM 1520 C C . ASN A 1 188 ? -16.153 16.031 18.198 1.00 81.62 188 ASN A C 1
ATOM 1522 O O . ASN A 1 188 ? -15.982 15.222 17.288 1.00 81.62 188 ASN A O 1
ATOM 1526 N N . ASN A 1 189 ? -17.022 17.041 18.119 1.00 85.75 189 ASN A N 1
ATOM 1527 C CA . ASN A 1 189 ? -17.930 17.288 16.992 1.00 85.75 189 ASN A CA 1
ATOM 1528 C C . ASN A 1 189 ? -18.972 16.184 16.730 1.00 85.75 189 ASN A C 1
ATOM 1530 O O . ASN A 1 189 ? -19.583 16.166 15.663 1.00 85.75 189 ASN A O 1
ATOM 1534 N N . VAL A 1 190 ? -19.209 15.289 17.692 1.00 89.69 190 VAL A N 1
ATOM 1535 C CA . VAL A 1 190 ? -20.265 14.273 17.626 1.00 89.69 190 VAL A CA 1
ATOM 1536 C C . VAL A 1 190 ? -21.204 14.469 18.812 1.00 89.69 190 VAL A C 1
ATOM 1538 O O . VAL A 1 190 ? -20.766 14.727 19.934 1.00 89.69 190 VAL A O 1
ATOM 1541 N N . ALA A 1 191 ? -22.512 14.364 18.568 1.00 89.69 191 ALA A N 1
ATOM 1542 C CA . ALA A 1 191 ? -23.493 14.403 19.646 1.00 89.69 191 ALA A CA 1
ATOM 1543 C C . ALA A 1 191 ? -23.212 13.267 20.654 1.00 89.69 191 ALA A C 1
ATOM 1545 O O . ALA A 1 191 ? -22.898 12.158 20.219 1.00 89.69 191 ALA A O 1
ATOM 1546 N N . PRO A 1 192 ? -23.319 13.504 21.975 1.00 91.62 192 PRO A N 1
ATOM 1547 C CA . PRO A 1 192 ? -23.148 12.453 22.973 1.00 91.62 192 PRO A CA 1
ATOM 1548 C C . PRO A 1 192 ? -24.094 11.273 22.730 1.00 91.62 192 PRO A C 1
ATOM 1550 O O . PRO A 1 192 ? -25.248 11.467 22.347 1.00 91.62 192 PRO A O 1
ATOM 1553 N N . GLN A 1 193 ? -23.610 10.056 22.969 1.00 93.50 193 GLN A N 1
ATOM 1554 C CA . GLN A 1 193 ? -24.363 8.821 22.756 1.00 93.50 193 GLN A CA 1
ATOM 1555 C C . GLN A 1 193 ? -24.292 7.940 24.001 1.00 93.50 193 GLN A C 1
ATOM 1557 O O . GLN A 1 193 ? -23.244 7.836 24.639 1.00 93.50 193 GLN A O 1
ATOM 1562 N N . GLN A 1 194 ? -25.394 7.273 24.341 1.00 93.50 194 GLN A N 1
ATOM 1563 C CA . GLN A 1 194 ? -25.364 6.209 25.342 1.00 93.50 194 GLN A CA 1
ATOM 1564 C C . GLN A 1 194 ? -24.719 4.977 24.718 1.00 93.50 194 GLN A C 1
ATOM 1566 O O . GLN A 1 194 ? -25.242 4.421 23.756 1.00 93.50 194 GLN A O 1
ATOM 1571 N N . ALA A 1 195 ? -23.576 4.573 25.266 1.00 92.19 195 ALA A N 1
ATOM 1572 C CA . ALA A 1 195 ? -22.846 3.396 24.821 1.00 92.19 195 ALA A CA 1
ATOM 1573 C C . ALA A 1 195 ? -23.474 2.118 25.389 1.00 92.19 195 ALA A C 1
ATOM 1575 O O . ALA A 1 195 ? -23.669 1.149 24.661 1.00 92.19 195 ALA A O 1
ATOM 1576 N N . ALA A 1 196 ? -23.813 2.123 26.682 1.00 95.81 196 ALA A N 1
ATOM 1577 C CA . ALA A 1 196 ? -24.415 0.981 27.362 1.00 95.81 196 ALA A CA 1
ATOM 1578 C C . ALA A 1 196 ? -25.085 1.387 28.682 1.00 95.81 196 ALA A C 1
ATOM 1580 O O . ALA A 1 196 ? -24.795 2.441 29.247 1.00 95.81 196 ALA A O 1
ATOM 1581 N N . THR A 1 197 ? -25.923 0.500 29.215 1.00 97.12 197 THR A N 1
ATOM 1582 C CA . THR A 1 197 ? -26.250 0.467 30.645 1.00 97.12 197 THR A CA 1
ATOM 1583 C C . THR A 1 197 ? -25.636 -0.799 31.223 1.00 97.12 197 THR A C 1
ATOM 1585 O O . THR A 1 197 ? -25.988 -1.891 30.787 1.00 97.12 197 THR A O 1
ATOM 1588 N N . ILE A 1 198 ? -24.711 -0.661 32.173 1.00 97.12 198 ILE A N 1
ATOM 1589 C CA . ILE A 1 198 ? -23.951 -1.766 32.767 1.00 97.12 198 ILE A CA 1
ATOM 1590 C C . ILE A 1 198 ? -24.562 -2.097 34.135 1.00 97.12 198 ILE A C 1
ATOM 1592 O O . ILE A 1 198 ? -24.394 -1.311 35.076 1.00 97.12 198 ILE A O 1
ATOM 1596 N N . PRO A 1 199 ? -25.276 -3.228 34.288 1.00 97.88 199 PRO A N 1
ATOM 1597 C CA . PRO A 1 199 ? -25.826 -3.629 35.578 1.00 97.88 199 PRO A CA 1
ATOM 1598 C C . PRO A 1 199 ? -24.736 -3.856 36.633 1.00 97.88 199 PRO A C 1
ATOM 1600 O O . PRO A 1 199 ? -23.568 -4.078 36.312 1.00 97.88 199 PRO A O 1
ATOM 1603 N N . THR A 1 200 ? -25.131 -3.841 37.904 1.00 97.50 200 THR A N 1
ATOM 1604 C CA . THR A 1 200 ? -24.263 -4.197 39.035 1.00 97.50 200 THR A CA 1
ATOM 1605 C C . THR A 1 200 ? -23.584 -5.552 38.803 1.00 97.50 200 THR A C 1
ATOM 1607 O O . THR A 1 200 ? -24.247 -6.532 38.455 1.00 97.50 200 THR A O 1
ATOM 1610 N N . GLY A 1 201 ? -22.262 -5.612 38.978 1.00 95.50 201 GLY A N 1
ATOM 1611 C CA . GLY A 1 201 ? -21.460 -6.830 38.830 1.00 95.50 201 GLY A CA 1
ATOM 1612 C C . GLY A 1 201 ? -21.202 -7.281 37.388 1.00 95.50 201 GLY A C 1
ATOM 1613 O O . GLY A 1 201 ? -20.591 -8.329 37.194 1.00 95.50 201 GLY A O 1
ATOM 1614 N N . HIS A 1 202 ? -21.654 -6.529 36.381 1.00 97.19 202 HIS A N 1
ATOM 1615 C CA . HIS A 1 202 ? -21.461 -6.862 34.967 1.00 97.19 202 HIS A CA 1
ATOM 1616 C C . HIS A 1 202 ? -20.335 -6.034 34.335 1.00 97.19 202 HIS A C 1
ATOM 1618 O O . HIS A 1 202 ? -19.845 -5.063 34.920 1.00 97.19 202 HIS A O 1
ATOM 1624 N N . HIS A 1 203 ? -19.930 -6.422 33.125 1.00 96.62 203 HIS A N 1
ATOM 1625 C CA . HIS A 1 203 ? -18.964 -5.683 32.321 1.00 96.62 203 HIS A CA 1
ATOM 1626 C C . HIS A 1 203 ? -19.495 -5.393 30.914 1.00 96.62 203 HIS A C 1
ATOM 1628 O O . HIS A 1 203 ? -20.454 -6.014 30.455 1.00 96.62 203 HIS A O 1
ATOM 1634 N N . PHE A 1 204 ? -18.868 -4.430 30.247 1.00 96.06 204 PHE A N 1
ATOM 1635 C CA . PHE A 1 204 ? -19.126 -4.062 28.860 1.00 96.06 204 PHE A CA 1
ATOM 1636 C C . PHE A 1 204 ? -17.800 -3.769 28.164 1.00 96.06 204 PHE A C 1
ATOM 1638 O O . PHE A 1 204 ? -16.974 -3.050 28.720 1.00 96.06 204 PHE A O 1
ATOM 1645 N N . SER A 1 205 ? -17.615 -4.284 26.954 1.00 94.69 205 SER A N 1
ATOM 1646 C CA . SER A 1 205 ? -16.412 -4.041 26.158 1.00 94.69 205 SER A CA 1
ATOM 1647 C C . SER A 1 205 ? -16.746 -3.139 24.978 1.00 94.69 205 SER A C 1
ATOM 1649 O O . SER A 1 205 ? -17.754 -3.340 24.299 1.00 94.69 205 SER A O 1
ATOM 1651 N N . TYR A 1 206 ? -15.897 -2.145 24.739 1.00 92.69 206 TYR A N 1
ATOM 1652 C CA . TYR A 1 206 ? -16.044 -1.212 23.631 1.00 92.69 206 TYR A CA 1
ATOM 1653 C C . TYR A 1 206 ? -14.747 -1.108 22.838 1.00 92.69 206 TYR A C 1
ATOM 1655 O O . TYR A 1 206 ? -13.696 -0.786 23.395 1.00 92.69 206 TYR A O 1
ATOM 1663 N N . ASP A 1 207 ? -14.836 -1.327 21.530 1.00 90.25 207 ASP A N 1
ATOM 1664 C CA . ASP A 1 207 ? -13.710 -1.157 20.620 1.00 90.25 207 ASP A CA 1
ATOM 1665 C C . ASP A 1 207 ? -13.566 0.323 20.252 1.00 90.25 207 ASP A C 1
ATOM 1667 O O . ASP A 1 207 ? -14.331 0.878 19.460 1.00 90.25 207 ASP A O 1
ATOM 1671 N N . VAL A 1 208 ? -12.572 0.979 20.846 1.00 89.50 208 VAL A N 1
ATOM 1672 C CA . VAL A 1 208 ? -12.242 2.380 20.590 1.00 89.50 208 VAL A CA 1
ATOM 1673 C C . VAL A 1 208 ? -11.414 2.464 19.304 1.00 89.50 208 VAL A C 1
ATOM 1675 O O . VAL A 1 208 ? -10.266 2.005 19.285 1.00 89.50 208 VAL A O 1
ATOM 1678 N N . PRO A 1 209 ? -11.944 3.058 18.218 1.00 87.12 209 PRO A N 1
ATOM 1679 C CA . PRO A 1 209 ? -11.236 3.102 16.948 1.00 87.12 209 PRO A CA 1
ATOM 1680 C C . PRO A 1 209 ? -10.014 4.022 17.017 1.00 87.12 209 PRO A C 1
ATOM 1682 O O . PRO A 1 209 ? -9.961 4.983 17.786 1.00 87.12 209 PRO A O 1
ATOM 1685 N N . GLN A 1 210 ? -9.034 3.777 16.148 1.00 83.88 210 GLN A N 1
ATOM 1686 C CA . GLN A 1 210 ? -7.953 4.737 15.945 1.00 83.88 210 GLN A CA 1
ATOM 1687 C C . GLN A 1 210 ? -8.484 6.092 15.471 1.00 83.88 210 GLN A C 1
ATOM 1689 O O . GLN A 1 210 ? -9.414 6.173 14.671 1.00 83.88 210 GLN A O 1
ATOM 1694 N N . GLY A 1 211 ? -7.871 7.163 15.967 1.00 86.19 211 GLY A N 1
ATOM 1695 C CA . GLY A 1 211 ? -8.323 8.535 15.754 1.00 86.19 211 GLY A CA 1
ATOM 1696 C C . GLY A 1 211 ? -9.435 8.966 16.710 1.00 86.19 211 GLY A C 1
ATOM 1697 O O . GLY A 1 211 ? -9.844 10.127 16.663 1.00 86.19 211 GLY A O 1
ATOM 1698 N N . PHE A 1 212 ? -9.917 8.080 17.588 1.00 89.88 212 PHE A N 1
ATOM 1699 C CA . PHE A 1 212 ? -10.857 8.466 18.629 1.00 89.88 212 PHE A CA 1
ATOM 1700 C C . PHE A 1 212 ? -10.193 9.427 19.618 1.00 89.88 212 PHE A C 1
ATOM 1702 O O . PHE A 1 212 ? -9.112 9.160 20.145 1.00 89.88 212 PHE A O 1
ATOM 1709 N N . ALA A 1 213 ? -10.869 10.538 19.884 1.00 92.12 213 ALA A N 1
ATOM 1710 C CA . ALA A 1 213 ? -10.539 11.471 20.948 1.00 92.12 213 ALA A CA 1
ATOM 1711 C C . ALA A 1 213 ? -11.849 11.895 21.613 1.00 92.12 213 ALA A C 1
ATOM 1713 O O . ALA A 1 213 ? -12.694 12.546 20.987 1.00 92.12 213 ALA A O 1
ATOM 1714 N N . GLY A 1 214 ? -12.032 11.473 22.858 1.00 94.00 214 GLY A N 1
ATOM 1715 C CA . GLY A 1 214 ? -13.304 11.603 23.548 1.00 94.00 214 GLY A CA 1
ATOM 1716 C C . GLY A 1 214 ? -13.229 11.182 25.007 1.00 94.00 214 GLY A C 1
ATOM 1717 O O . GLY A 1 214 ? -12.148 10.963 25.551 1.00 94.00 214 GLY A O 1
ATOM 1718 N N . ASN A 1 215 ? -14.390 11.067 25.644 1.00 94.88 215 ASN A N 1
ATOM 1719 C CA . ASN A 1 215 ? -14.481 10.568 27.012 1.00 94.88 215 ASN A CA 1
ATOM 1720 C C . ASN A 1 215 ? -15.676 9.642 27.223 1.00 94.88 215 ASN A C 1
ATOM 1722 O O . ASN A 1 215 ? -16.679 9.706 26.506 1.00 94.88 215 ASN A O 1
ATOM 1726 N N . PHE A 1 216 ? -15.544 8.817 28.254 1.00 95.38 216 PHE A N 1
ATOM 1727 C CA . PHE A 1 216 ? -16.589 7.975 28.807 1.00 95.38 216 PHE A CA 1
ATOM 1728 C C . PHE A 1 216 ? -16.958 8.468 30.196 1.00 95.38 216 PHE A C 1
ATOM 1730 O O . PHE A 1 216 ? -16.093 8.872 30.980 1.00 95.38 216 PHE A O 1
ATOM 1737 N N . LYS A 1 217 ? -18.250 8.431 30.507 1.00 94.44 217 LYS A N 1
ATOM 1738 C CA . LYS A 1 217 ? -18.755 8.953 31.770 1.00 94.44 217 LYS A CA 1
ATOM 1739 C C . LYS A 1 217 ? -20.057 8.298 32.196 1.00 94.44 217 LYS A C 1
ATOM 1741 O O . LYS A 1 217 ? -20.796 7.783 31.361 1.00 94.44 217 LYS A O 1
ATOM 1746 N N . HIS A 1 218 ? -20.348 8.361 33.491 1.00 93.56 218 HIS A N 1
ATOM 1747 C CA . HIS A 1 218 ? -21.663 7.998 33.999 1.00 93.56 218 HIS A CA 1
ATOM 1748 C C . HIS A 1 218 ? -22.614 9.200 33.932 1.00 93.56 218 HIS A C 1
ATOM 1750 O O . HIS A 1 218 ? -22.265 10.267 34.441 1.00 93.56 218 HIS A O 1
ATOM 1756 N N . SER A 1 219 ? -23.818 8.990 33.386 1.00 87.31 219 SER A N 1
ATOM 1757 C CA . SER A 1 219 ? -24.908 9.974 33.267 1.00 87.31 219 SER A CA 1
ATOM 1758 C C . SER A 1 219 ? -24.738 11.040 32.169 1.00 87.31 219 SER A C 1
ATOM 1760 O O . SER A 1 219 ? -23.646 11.388 31.712 1.00 87.31 219 SER A O 1
ATOM 1762 N N . TRP A 1 220 ? -25.881 11.585 31.753 1.00 81.56 220 TRP A N 1
ATOM 1763 C CA . TRP A 1 220 ? -26.021 12.685 30.799 1.00 81.56 220 TRP A CA 1
ATOM 1764 C C . TRP A 1 220 ? -25.876 14.081 31.438 1.00 81.56 220 TRP A C 1
ATOM 1766 O O . TRP A 1 220 ? -25.754 15.076 30.723 1.00 81.56 220 TRP A O 1
ATOM 1776 N N . ALA A 1 221 ? -25.890 14.180 32.770 1.00 71.38 221 ALA A N 1
ATOM 1777 C CA . ALA A 1 221 ? -26.009 15.446 33.496 1.00 71.38 221 ALA A CA 1
ATOM 1778 C C . ALA A 1 221 ? -24.710 16.277 33.503 1.00 71.38 221 ALA A C 1
ATOM 1780 O O . ALA A 1 221 ? -23.777 15.960 34.215 1.00 71.38 221 ALA A O 1
ATOM 1781 N N . GLY A 1 222 ? -24.643 17.392 32.771 1.00 63.00 222 GLY A N 1
ATOM 1782 C CA . GLY A 1 222 ? -23.398 18.134 32.486 1.00 63.00 222 GLY A CA 1
ATOM 1783 C C . GLY A 1 222 ? -22.552 18.708 33.645 1.00 63.00 222 GLY A C 1
ATOM 1784 O O . GLY A 1 222 ? -21.523 19.305 33.347 1.00 63.00 222 GLY A O 1
ATOM 1785 N N . LYS A 1 223 ? -22.924 18.554 34.925 1.00 67.31 223 LYS A N 1
ATOM 1786 C CA . LYS A 1 223 ? -22.115 18.965 36.092 1.00 67.31 223 LYS A CA 1
ATOM 1787 C C . LYS A 1 223 ? -22.065 17.847 37.134 1.00 67.31 223 LYS A C 1
ATOM 1789 O O . LYS A 1 223 ? -23.052 17.150 37.337 1.00 67.31 223 LYS A O 1
ATOM 1794 N N . GLY A 1 224 ? -20.937 17.728 37.823 1.00 79.00 224 GLY A N 1
ATOM 1795 C CA . GLY A 1 224 ? -20.661 16.698 38.820 1.00 79.00 224 GLY A CA 1
ATOM 1796 C C . GLY A 1 224 ? -20.121 15.385 38.252 1.00 79.00 224 GLY A C 1
ATOM 1797 O O . GLY A 1 224 ? -20.314 14.374 38.906 1.00 79.00 224 GLY A O 1
ATOM 1798 N N . ILE A 1 225 ? -19.505 15.343 37.063 1.00 88.25 225 ILE A N 1
ATOM 1799 C CA . ILE A 1 225 ? -19.173 14.063 36.409 1.00 88.25 225 ILE A CA 1
ATOM 1800 C C . ILE A 1 225 ? -17.670 13.759 36.384 1.00 88.25 2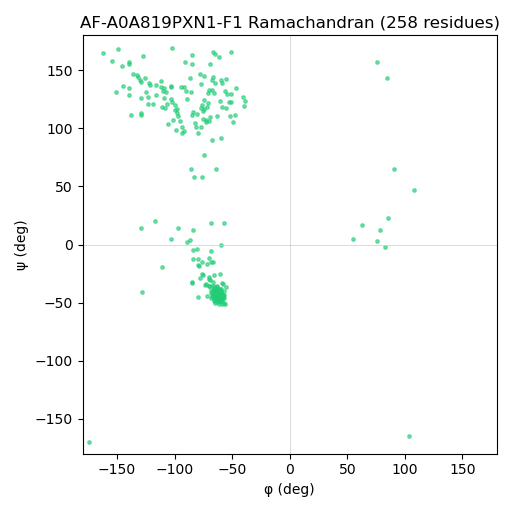25 ILE A C 1
ATOM 1802 O O . ILE A 1 225 ? -16.898 14.513 35.793 1.00 88.25 225 ILE A O 1
ATOM 1806 N N . THR A 1 226 ? -17.306 12.576 36.888 1.00 87.00 226 THR A N 1
ATOM 1807 C CA . THR A 1 226 ? -16.002 11.941 36.653 1.00 87.00 226 THR A CA 1
ATOM 1808 C C . THR A 1 226 ? -15.907 11.443 35.207 1.00 87.00 226 THR A C 1
ATOM 1810 O O . THR A 1 226 ? -16.800 10.736 34.730 1.00 87.00 226 THR A O 1
ATOM 1813 N N . ARG A 1 227 ? -14.818 11.767 34.505 1.00 92.06 227 ARG A N 1
ATOM 1814 C CA . ARG A 1 227 ? -14.574 11.367 33.112 1.00 92.06 227 ARG A CA 1
ATOM 1815 C C . ARG A 1 227 ? -13.359 10.468 32.992 1.00 92.06 227 ARG A C 1
ATOM 1817 O O . ARG A 1 227 ? -12.317 10.749 33.574 1.00 92.06 227 ARG A O 1
ATOM 1824 N N . PHE A 1 228 ? -13.493 9.432 32.177 1.00 94.50 228 PHE A N 1
ATOM 1825 C CA . PHE A 1 228 ? -12.363 8.730 31.590 1.00 94.50 228 PHE A CA 1
ATOM 1826 C C . PHE A 1 228 ? -12.107 9.313 30.204 1.00 94.50 228 PHE A C 1
ATOM 1828 O O . PHE A 1 228 ? -12.904 9.091 29.290 1.00 94.50 228 PHE A O 1
ATOM 1835 N N . GLU A 1 229 ? -11.046 10.102 30.069 1.00 92.88 229 GLU A N 1
ATOM 1836 C CA . GLU A 1 229 ? -10.668 10.738 28.808 1.00 92.88 229 GLU A CA 1
ATOM 1837 C C . GLU A 1 229 ? -9.652 9.857 28.089 1.00 92.88 229 GLU A C 1
ATOM 1839 O O . GLU A 1 229 ? -8.736 9.314 28.707 1.00 92.88 229 GLU A O 1
ATOM 1844 N N . ILE A 1 230 ? -9.837 9.674 26.783 1.00 92.75 230 ILE A N 1
ATOM 1845 C CA . ILE A 1 230 ? -8.968 8.817 25.988 1.00 92.75 230 ILE A CA 1
ATOM 1846 C C . ILE A 1 230 ? -8.769 9.364 24.579 1.00 92.75 230 ILE A C 1
ATOM 1848 O O . ILE A 1 230 ? -9.704 9.795 23.897 1.00 92.75 230 ILE A O 1
ATOM 1852 N N . SER A 1 231 ? -7.517 9.317 24.133 1.00 90.62 231 SER A N 1
ATOM 1853 C CA . SER A 1 231 ? -7.093 9.660 22.785 1.00 90.62 231 SER A CA 1
ATOM 1854 C C . SER A 1 231 ? -6.243 8.536 22.205 1.00 90.62 231 SER A C 1
ATOM 1856 O O . SER A 1 231 ? -5.125 8.284 22.656 1.00 90.62 231 SER A O 1
ATOM 1858 N N . VAL A 1 232 ? -6.776 7.879 21.177 1.00 88.38 232 VAL A N 1
ATOM 1859 C CA . VAL A 1 232 ? -6.084 6.843 20.407 1.00 88.38 232 VAL A CA 1
ATOM 1860 C C . VAL A 1 232 ? -5.542 7.500 19.146 1.00 88.38 232 VAL A C 1
ATOM 1862 O O . VAL A 1 232 ? -6.280 7.733 18.187 1.00 88.38 232 VAL A O 1
ATOM 1865 N N . ARG A 1 233 ? -4.258 7.864 19.139 1.00 80.12 233 ARG A N 1
ATOM 1866 C CA . ARG A 1 233 ? -3.678 8.619 18.023 1.00 80.12 233 ARG A CA 1
ATOM 1867 C C . ARG A 1 233 ? -3.452 7.751 16.789 1.00 80.12 233 ARG A C 1
ATOM 1869 O O . ARG A 1 233 ? -3.065 6.590 16.869 1.00 80.12 233 ARG A O 1
ATOM 1876 N N . THR A 1 234 ? -3.635 8.369 15.626 1.00 67.62 234 THR A N 1
ATOM 1877 C CA . THR A 1 234 ? -3.387 7.768 14.307 1.00 67.62 234 THR A CA 1
ATOM 1878 C C . THR A 1 234 ? -1.901 7.695 13.949 1.00 67.62 234 THR A C 1
ATOM 1880 O O . THR A 1 234 ? -1.520 6.846 13.152 1.00 67.62 234 THR A O 1
ATOM 1883 N N . HIS A 1 235 ? -1.056 8.571 14.513 1.00 58.97 235 HIS A N 1
ATOM 1884 C CA . HIS A 1 235 ? 0.287 8.826 13.969 1.00 58.97 235 HIS A CA 1
ATOM 1885 C C . HIS A 1 235 ? 1.471 8.333 14.816 1.00 58.97 235 HIS A C 1
ATOM 1887 O O . HIS A 1 235 ? 2.562 8.195 14.268 1.00 58.97 235 HIS A O 1
ATOM 1893 N N . ASP A 1 236 ? 1.312 8.073 16.117 1.00 60.00 236 ASP A N 1
ATOM 1894 C CA . ASP A 1 236 ? 2.451 7.787 17.011 1.00 60.00 236 ASP A CA 1
ATOM 1895 C C . ASP A 1 236 ? 2.305 6.508 17.856 1.00 60.00 236 ASP A C 1
ATOM 1897 O O . ASP A 1 236 ? 3.101 6.293 18.763 1.00 60.00 236 ASP A O 1
ATOM 1901 N N . ALA A 1 237 ? 1.351 5.625 17.527 1.00 65.94 237 ALA A N 1
ATOM 1902 C CA . ALA A 1 237 ? 1.059 4.365 18.237 1.00 65.94 237 ALA A CA 1
ATOM 1903 C C . ALA A 1 237 ? 0.783 4.509 19.751 1.00 65.94 237 ALA A C 1
ATOM 1905 O O . ALA A 1 237 ? 0.569 3.508 20.432 1.00 65.94 237 ALA A O 1
ATOM 1906 N N . ASN A 1 238 ? 0.738 5.738 20.267 1.00 76.69 238 ASN A N 1
ATOM 1907 C CA . ASN A 1 238 ? 0.514 6.026 21.669 1.00 76.69 238 ASN A CA 1
ATOM 1908 C C . ASN A 1 238 ? -0.980 6.229 21.920 1.00 76.69 238 ASN A C 1
ATOM 1910 O O . ASN A 1 238 ? -1.675 6.937 21.185 1.00 76.69 238 ASN A O 1
ATOM 1914 N N . THR A 1 239 ? -1.460 5.62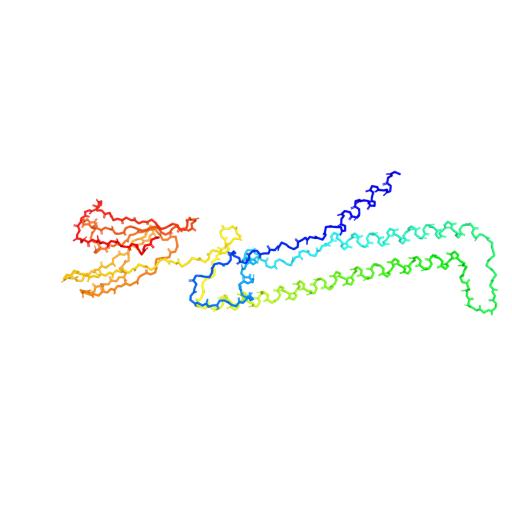8 23.003 1.00 83.44 239 THR A N 1
ATOM 1915 C CA . THR A 1 239 ? -2.763 5.948 23.581 1.00 83.44 239 THR A CA 1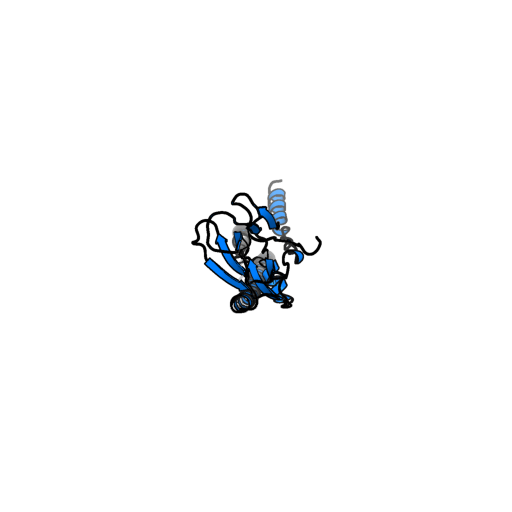
ATOM 1916 C C . THR A 1 239 ? -2.524 6.810 24.806 1.00 83.44 239 THR A C 1
ATOM 1918 O O . THR A 1 239 ? -1.778 6.422 25.702 1.00 83.44 239 THR A O 1
ATOM 1921 N N . TYR A 1 240 ? -3.154 7.977 24.837 1.00 86.94 240 TYR A N 1
ATOM 1922 C CA . TYR A 1 240 ? -3.154 8.847 26.005 1.00 86.94 240 TYR A CA 1
ATOM 1923 C C . TYR A 1 240 ? -4.495 8.705 26.697 1.00 86.94 240 TYR A C 1
ATOM 1925 O O . TYR A 1 240 ? -5.532 8.700 26.034 1.00 86.94 240 TYR A O 1
ATOM 1933 N N . TYR A 1 241 ? -4.471 8.596 28.015 1.00 92.50 241 TYR A N 1
ATOM 1934 C CA . TYR A 1 241 ? -5.680 8.595 28.810 1.00 92.50 241 TYR A CA 1
ATOM 1935 C C . TYR A 1 241 ? -5.438 9.273 30.148 1.00 92.50 241 TYR A C 1
ATOM 1937 O O . TYR A 1 241 ? -4.320 9.274 30.669 1.00 92.50 241 TYR A O 1
ATOM 1945 N N . ASP A 1 242 ? -6.505 9.812 30.712 1.00 90.62 242 ASP A N 1
ATOM 1946 C CA . ASP A 1 242 ? -6.512 10.373 32.050 1.00 90.62 242 ASP A CA 1
ATOM 1947 C C . ASP A 1 242 ? -7.890 10.212 32.700 1.00 90.62 242 ASP A C 1
ATOM 1949 O O . ASP A 1 242 ? -8.880 9.808 32.078 1.00 90.62 242 ASP A O 1
ATOM 1953 N N . LEU A 1 243 ? -7.918 10.466 34.005 1.00 90.81 243 LEU A N 1
ATOM 1954 C CA . LEU A 1 243 ? -9.147 10.591 34.765 1.00 90.81 243 LEU A CA 1
ATOM 1955 C C . LEU A 1 243 ? -9.326 12.055 35.132 1.00 90.81 243 LEU A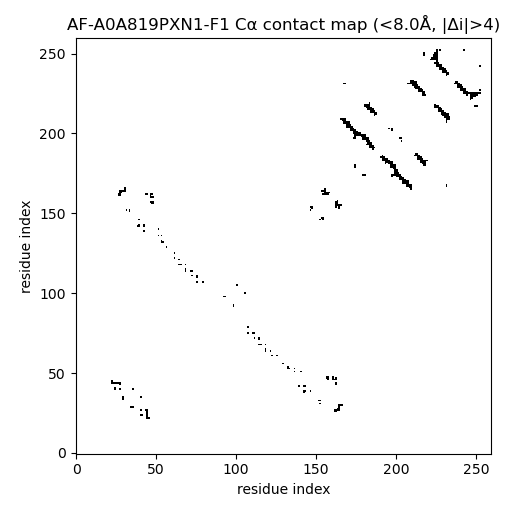 C 1
ATOM 1957 O O . LEU A 1 243 ? -8.534 12.615 35.893 1.00 90.81 243 LEU A O 1
ATOM 1961 N N . SER A 1 244 ? -10.402 12.645 34.629 1.00 87.06 244 SER A N 1
ATOM 1962 C CA . SER A 1 244 ? -10.703 14.052 34.820 1.00 87.06 244 SER A CA 1
ATOM 1963 C C . SER A 1 244 ? -11.904 14.229 35.741 1.00 87.06 244 SER A C 1
ATOM 1965 O O . SER A 1 244 ? -12.950 13.598 35.584 1.00 87.06 244 SER A O 1
ATOM 1967 N N . VAL A 1 245 ? -11.742 15.121 36.715 1.00 89.19 245 VAL A N 1
ATOM 1968 C CA . VAL A 1 245 ? -12.799 15.594 37.626 1.00 89.19 245 VAL A CA 1
ATOM 1969 C C . VAL A 1 245 ? -13.038 17.094 37.456 1.00 89.19 245 VAL A C 1
ATOM 1971 O O . VAL A 1 245 ? -13.571 17.753 38.347 1.00 89.19 245 VAL A O 1
ATOM 1974 N N . ILE A 1 246 ? -12.625 17.658 36.313 1.00 85.25 246 ILE A N 1
ATOM 1975 C CA . ILE A 1 246 ? -12.749 19.095 36.033 1.00 85.25 246 ILE A CA 1
ATOM 1976 C C . ILE A 1 246 ? -14.207 19.566 36.091 1.00 85.25 246 ILE A C 1
ATOM 1978 O O . ILE A 1 246 ? -14.493 20.670 36.547 1.00 85.25 246 ILE A O 1
ATOM 1982 N N . ASP A 1 247 ? -15.132 18.689 35.703 1.00 83.62 247 ASP A N 1
ATOM 1983 C CA . ASP A 1 247 ? -16.569 18.926 35.744 1.00 83.62 247 ASP A CA 1
ATOM 1984 C C . ASP A 1 247 ? -17.228 18.340 37.000 1.00 83.62 247 ASP A C 1
ATOM 1986 O O . ASP A 1 247 ? -18.450 18.253 37.058 1.00 83.62 247 ASP A O 1
ATOM 1990 N N . GLY A 1 248 ? -16.445 17.961 38.015 1.00 88.31 248 GLY A N 1
ATOM 1991 C CA . GLY A 1 248 ? -16.889 17.403 39.292 1.00 88.31 248 GLY A CA 1
ATOM 1992 C C . GLY A 1 248 ? -16.692 15.889 39.415 1.00 88.31 248 GLY A C 1
ATOM 1993 O O . GLY A 1 248 ? -15.939 15.279 38.663 1.00 88.31 248 GLY A O 1
ATOM 1994 N N . PHE A 1 249 ? -17.352 15.285 40.404 1.00 90.81 249 PHE A N 1
ATOM 1995 C CA . PHE A 1 249 ? -17.194 13.873 40.752 1.00 90.81 249 PHE A CA 1
ATOM 1996 C C . PHE A 1 249 ? -18.549 13.250 41.102 1.00 90.81 249 PHE A C 1
ATOM 1998 O O . PHE A 1 249 ? -19.262 13.778 41.957 1.00 90.81 249 PHE A O 1
ATOM 2005 N N . ASN A 1 250 ? -18.878 12.115 40.481 1.00 89.25 250 ASN A N 1
ATOM 2006 C CA . ASN A 1 250 ? -20.098 11.346 40.770 1.00 89.25 250 ASN A CA 1
ATOM 2007 C C . ASN A 1 250 ? -19.820 9.871 41.047 1.00 89.25 250 ASN A C 1
ATOM 2009 O O . ASN A 1 250 ? -20.437 9.293 41.938 1.00 89.25 250 ASN A O 1
ATOM 2013 N N . VAL A 1 251 ? -18.909 9.258 40.293 1.00 91.94 251 VAL A N 1
ATOM 2014 C CA . VAL A 1 251 ? -18.540 7.852 40.463 1.00 91.94 251 VAL A CA 1
ATOM 2015 C C . VAL A 1 251 ? -17.024 7.705 40.558 1.00 91.94 251 VAL A C 1
ATOM 2017 O O . VAL A 1 251 ? -16.294 8.388 39.831 1.00 91.94 251 VAL A O 1
ATOM 2020 N N . PRO A 1 252 ? -16.520 6.827 41.440 1.00 90.81 252 PRO A N 1
ATOM 2021 C CA . PRO A 1 252 ? -15.112 6.469 41.437 1.00 90.81 252 PRO A CA 1
ATOM 2022 C C . PRO A 1 252 ? -14.805 5.623 40.197 1.00 90.81 252 PRO A C 1
ATOM 2024 O O . PRO A 1 252 ? -15.514 4.664 39.899 1.00 90.81 252 PRO A O 1
ATOM 2027 N N . ILE A 1 253 ? -13.729 5.964 39.491 1.00 91.94 253 ILE A N 1
ATOM 2028 C CA . ILE A 1 253 ? -13.227 5.201 38.345 1.00 91.94 253 ILE A CA 1
ATOM 2029 C C . ILE A 1 253 ? -11.787 4.803 38.645 1.00 91.94 253 ILE A C 1
ATOM 2031 O O . ILE A 1 253 ? -11.008 5.600 39.168 1.00 91.94 253 ILE A O 1
ATOM 2035 N N . LYS A 1 254 ? -11.432 3.568 38.299 1.00 90.25 254 LYS A N 1
ATOM 2036 C CA . LYS A 1 254 ? -10.050 3.097 38.297 1.00 90.25 254 LYS A CA 1
ATOM 2037 C C . LYS A 1 254 ? -9.728 2.551 36.915 1.00 90.25 254 LYS A C 1
ATOM 2039 O O . LYS A 1 254 ? -10.500 1.765 36.378 1.00 90.25 254 LYS A O 1
ATOM 2044 N N . VAL A 1 255 ? -8.603 2.985 36.360 1.00 88.75 255 VAL A N 1
ATOM 2045 C CA . VAL A 1 255 ? -8.136 2.578 35.033 1.00 88.75 255 VAL A CA 1
ATOM 2046 C C . VAL A 1 255 ? -6.886 1.735 35.202 1.00 88.75 255 VAL A C 1
ATOM 2048 O O . VAL A 1 255 ? -5.994 2.090 35.973 1.00 88.75 255 VAL A O 1
ATOM 2051 N N . TYR A 1 256 ? -6.836 0.630 34.471 1.00 87.44 256 TYR A N 1
ATOM 2052 C CA . TYR A 1 256 ? -5.667 -0.225 34.364 1.00 87.44 256 TYR A CA 1
ATOM 2053 C C . TYR A 1 256 ? -5.313 -0.333 32.887 1.00 87.44 256 TYR A C 1
ATOM 2055 O O . TYR A 1 256 ? -6.171 -0.672 32.075 1.00 87.44 256 TYR A O 1
ATOM 2063 N N . ALA A 1 257 ? -4.063 -0.044 32.549 1.00 80.50 257 ALA A N 1
ATOM 2064 C CA . ALA A 1 257 ? -3.491 -0.526 31.305 1.00 80.50 257 AL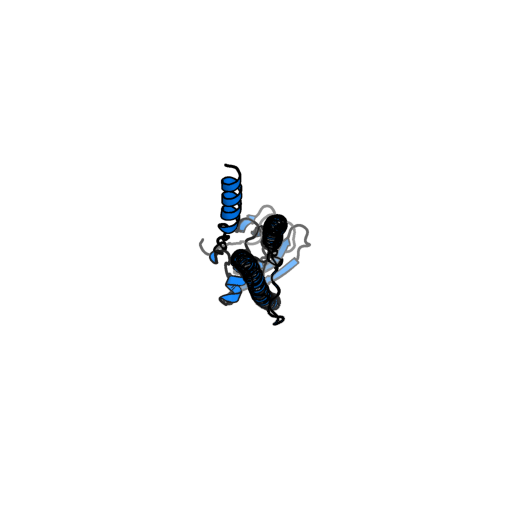A A CA 1
ATOM 2065 C C . ALA A 1 257 ? -2.855 -1.890 31.614 1.00 80.50 257 ALA A C 1
ATOM 2067 O O . ALA A 1 257 ? -2.160 -1.981 32.631 1.00 80.50 257 ALA A O 1
ATOM 2068 N N . PRO A 1 258 ? -3.103 -2.947 30.817 1.00 70.69 258 PRO A N 1
ATOM 2069 C CA . PRO A 1 258 ? -2.296 -4.157 30.914 1.00 70.69 258 PRO A CA 1
ATOM 2070 C C . PRO A 1 258 ? -0.835 -3.747 30.714 1.00 70.69 258 PRO A C 1
ATOM 2072 O O . PRO A 1 258 ? -0.560 -2.937 29.828 1.00 70.69 258 PRO A O 1
ATOM 2075 N N . ASP A 1 259 ? 0.042 -4.221 31.597 1.00 50.72 259 ASP A N 1
ATOM 2076 C CA . ASP A 1 259 ? 1.429 -3.767 31.729 1.00 50.72 259 ASP A CA 1
ATOM 2077 C C . ASP A 1 259 ? 2.094 -3.520 30.362 1.00 50.72 259 ASP A C 1
ATOM 2079 O O . ASP A 1 259 ? 2.057 -4.378 29.475 1.00 50.72 259 ASP A O 1
ATOM 2083 N N . GLY A 1 260 ? 2.661 -2.320 30.195 1.00 42.94 260 GLY A N 1
ATOM 2084 C CA . GLY A 1 260 ? 3.590 -2.034 29.101 1.00 42.94 260 GLY A CA 1
ATOM 2085 C C . GLY A 1 260 ? 4.883 -2.822 29.249 1.00 42.94 260 GLY A C 1
ATOM 2086 O O . GLY A 1 260 ? 5.306 -3.043 30.407 1.00 42.94 260 GLY A O 1
#

Mean predicted aligned error: 19.04 Å

Radius of gyration: 36.32 Å; Cα contacts (8 Å, |Δi|>4): 288; chains: 1; bounding box: 66×41×110 Å

Sequence (260 aa):
MKEDNLQRKINSFQSHQRRVPRIDRNVVKNLSSRILSHDETDCLAHGLDYGLVPKKTDDMNIVSNIENFFHRITDISQHHKMLMSEVTNKDTVDGSDVRVLGSKEMTLASSFRSITDSFRHQAYRFAQLQNRINTEQQKYRHVLKNLKEDKSIVVTRPDKGKATMTSGITVEFHNGLNFPIELVMTQNNVAPQQAATIPTGHHFSYDVPQGFAGNFKHSWAGKGITRFEISVRTHDANTYYDLSVIDGFNVPIKVYAPDG

Foldseek 3Di:
DVVVVVVVVVVVVVPPPPPPPPQDLVLDDDPAPDDDDPLLSVLCSQAPVPPVPQPPQPVVVLVVLVVVLVVQVVVLVVVVVVVVVVPPDDPPDDPDPDDDDDPVRVVSVVSNVVSVVVSVVSVVVSVVVSVVSVVSSVSSVVSVVVQVPDPSDDFDHDPPRRGDDDFADKDKAFAQDQAWFQKWKDFPPDDIDGPDTAGHGGMDIDRHDEQTWTWIWGDPDQAAIWIWTWHRHPPPRDIDIDIDQPRHHDDDDDDDDDDD

pLDDT: mean 74.7, std 16.66, range [36.44, 97.88]

Secondary structure (DSSP, 8-state):
--HHHHHHHHHHHHT---------GGG----SSSPPPHHHHHHHHT-TT---------HHHHHHHHHHHHHHHHHHHHHHHHHHHH--S-----SSS--PPPHHHHHHHHHHHHHHHHHHHHHHHHHHHHHHHHHHHHHHHHHHHHHHH-TT---PPPSSS-----PPEEEEEE--SSS-EEEEEEETTEEEEEEEEE-TT-EEEEEE-TT-EEEEEE-S-SSS--EEEEEE-SSSSPEEEEEE-TT--SS---------

Solvent-accessible surface area (backbone atoms only — not comparable to full-atom values): 15661 Å² total; per-residue (Å²): 126,69,65,68,54,53,54,50,50,55,52,57,62,69,64,60,68,71,73,74,75,80,73,58,57,83,51,48,57,82,83,59,93,69,83,72,50,71,68,52,46,51,49,50,36,67,24,80,80,50,64,84,62,70,77,72,74,62,57,67,59,53,49,49,51,52,49,54,50,52,51,55,52,49,53,51,52,52,52,47,52,53,51,52,66,72,56,80,76,81,87,78,83,61,102,53,99,70,83,79,71,50,75,69,52,49,51,50,54,51,51,52,50,52,52,53,52,51,48,50,53,53,53,50,52,53,53,51,52,50,53,50,52,52,52,55,50,52,52,44,53,51,48,52,51,54,55,69,71,36,83,91,54,76,88,55,78,43,92,80,76,45,39,58,59,70,78,43,52,74,48,76,46,72,33,85,47,98,57,65,41,43,35,28,38,39,39,7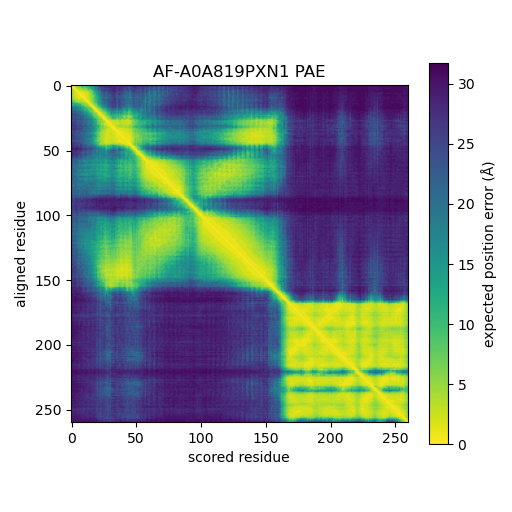8,100,47,81,72,41,78,75,46,74,34,46,54,76,34,68,51,76,44,76,44,48,66,60,38,48,33,34,39,28,63,58,88,63,90,66,38,32,30,31,45,36,40,33,32,46,78,86,72,85,49,71,50,71,50,81,44,52,88,48,30,68,71,61,95,81,86,88,80,75,82,83,129